Protein AF-A0A813HKA0-F1 (afdb_monomer_lite)

Radius of gyration: 28.23 Å; chains: 1; bounding box: 81×43×72 Å

Sequence (339 aa):
MGVLAGLRAALWVHLYVDCLHVVQTLLQLLAGVLPNFDFICNGDLWCLISNELERRPAEAVLITKVKAHTDASEDIDMYSTWARCHNANVDTAAKDANCCRCPVFKLRHQDRCNKEDEYRKHVKAIQLYIVAANKLCIDSPIVAANRSDVQPMHLSQECGPLPPYCLPPVTCSARELFHFGGKFMDVLLAWWRSIEWLQPSDTQGVTWVELAANFIVCNKCRLPVSLNTSARTRQGWVFRAAGETQPLVEASLATEAAALRQAVCLVHALLEVALPVAASKSWALQRFGHRPALQGLAGRAKLPCQADTELALRSYFLGATGAGGRALGRRLVPQAAAA

pLDDT: mean 80.61, std 16.88, range [37.28, 98.5]

Secondary structure (DSSP, 8-state):
-HHHHHHHH-SSEEEEES-HHHHHHHHHHHTT----GGGSTTHHHHHHHHHHHHTS-TTSEEEEEPPSS--GGG--SHHHHHHHHHHHHHHHHHHHHHHTS-HHHHHHHHHHHHHHHHHHHHHHHHHHHHHHHHHHHHHS----S-----------S--PPPPP--PPPPPGGGGGG-TT-HHHHHHHHHHHHT-EE--S-SS--EEHHHHHHHHHHHHS-EEEEE--S-TTS---EEEE-TT--S-PPP--HHHHHHHHHHHHHHHHHHHT-PPSPEEEEE-GGGGGT----EEEESS-EE-TTHHHHHHHHHHHHHSTTTTS---THHHHS------

Organism: Polarella glacialis (NCBI:txid89957)

Structure (mmCIF, N/CA/C/O backbone):
data_AF-A0A813HKA0-F1
#
_entry.id   AF-A0A813HKA0-F1
#
loop_
_atom_site.group_PDB
_atom_site.id
_atom_site.type_symbol
_atom_site.label_atom_id
_atom_site.label_alt_id
_atom_site.label_comp_id
_atom_site.label_asym_id
_atom_site.label_entity_id
_atom_site.label_seq_id
_atom_site.pdbx_PDB_ins_code
_atom_site.Cartn_x
_atom_site.Cartn_y
_atom_site.Cartn_z
_atom_site.occupancy
_atom_site.B_iso_or_equiv
_atom_site.auth_seq_id
_atom_site.auth_comp_id
_atom_site.auth_asym_id
_atom_site.auth_atom_id
_atom_site.pdbx_PDB_model_num
ATOM 1 N N . MET A 1 1 ? 6.826 3.442 -16.319 1.00 85.06 1 MET A N 1
ATOM 2 C CA . MET A 1 1 ? 6.155 3.309 -17.635 1.00 85.06 1 MET A CA 1
ATOM 3 C C . MET A 1 1 ? 7.101 2.838 -18.733 1.00 85.06 1 MET A C 1
ATOM 5 O O . MET A 1 1 ? 6.763 1.847 -19.360 1.00 85.06 1 MET A O 1
ATOM 9 N N . GLY A 1 2 ? 8.270 3.466 -18.938 1.00 93.88 2 GLY A N 1
ATOM 10 C CA . GLY A 1 2 ? 9.224 3.058 -19.989 1.00 93.88 2 GLY A CA 1
ATOM 11 C C . GLY A 1 2 ? 9.610 1.573 -19.955 1.00 93.88 2 GLY A C 1
ATOM 12 O O . GLY A 1 2 ? 9.469 0.895 -20.963 1.00 93.88 2 GLY A O 1
ATOM 13 N N . VAL A 1 3 ? 9.967 1.039 -18.779 1.00 97.12 3 VAL A N 1
ATOM 14 C CA . VAL A 1 3 ? 10.269 -0.399 -18.597 1.00 97.12 3 VAL A CA 1
ATOM 15 C C . VAL A 1 3 ? 9.114 -1.295 -19.048 1.00 97.12 3 VAL A C 1
ATOM 17 O O . VAL A 1 3 ? 9.318 -2.192 -19.853 1.00 97.12 3 VAL A O 1
ATOM 20 N N . LEU A 1 4 ? 7.890 -1.030 -18.579 1.00 97.69 4 LEU A N 1
ATOM 21 C CA . LEU A 1 4 ? 6.713 -1.824 -18.946 1.00 97.69 4 LEU A CA 1
ATOM 22 C C . LEU A 1 4 ? 6.446 -1.794 -20.460 1.00 97.69 4 LEU A C 1
ATOM 24 O O . LEU A 1 4 ? 6.110 -2.821 -21.043 1.00 97.69 4 LEU A O 1
ATOM 28 N N . ALA A 1 5 ? 6.604 -0.630 -21.095 1.00 96.81 5 ALA A N 1
ATOM 29 C CA . ALA A 1 5 ? 6.463 -0.497 -22.543 1.00 96.81 5 ALA A CA 1
ATOM 30 C C . ALA A 1 5 ? 7.553 -1.279 -23.295 1.00 96.81 5 ALA A C 1
ATOM 32 O O . ALA A 1 5 ? 7.232 -2.004 -24.231 1.00 96.81 5 ALA A O 1
ATOM 33 N N . GLY A 1 6 ? 8.810 -1.188 -22.849 1.00 96.69 6 GLY A N 1
ATOM 34 C CA . GLY A 1 6 ? 9.931 -1.935 -23.425 1.00 96.69 6 GLY A CA 1
ATOM 35 C C . GLY A 1 6 ? 9.753 -3.447 -23.304 1.00 96.69 6 GLY A C 1
ATOM 36 O O . GLY A 1 6 ? 9.955 -4.164 -24.279 1.00 96.69 6 GLY A O 1
ATOM 37 N N . LEU A 1 7 ? 9.276 -3.926 -22.149 1.00 97.81 7 LEU A N 1
ATOM 38 C CA . LEU A 1 7 ? 8.891 -5.325 -21.978 1.00 97.81 7 LEU A CA 1
ATOM 39 C C . LEU A 1 7 ? 7.809 -5.696 -23.000 1.00 97.81 7 LEU A C 1
ATOM 41 O O . LEU A 1 7 ? 7.996 -6.611 -23.789 1.00 97.81 7 LEU A O 1
ATOM 45 N N . ARG A 1 8 ? 6.700 -4.962 -23.077 1.00 97.62 8 ARG A N 1
ATOM 46 C CA . ARG A 1 8 ? 5.607 -5.303 -24.006 1.00 97.62 8 ARG A CA 1
ATOM 47 C C . ARG A 1 8 ? 5.978 -5.249 -25.490 1.00 97.62 8 ARG A C 1
ATOM 49 O O . ARG A 1 8 ? 5.288 -5.869 -26.291 1.00 97.62 8 ARG A O 1
ATOM 56 N N . ALA A 1 9 ? 7.029 -4.523 -25.855 1.00 97.12 9 ALA A N 1
ATOM 57 C CA . ALA A 1 9 ? 7.448 -4.374 -27.244 1.00 97.12 9 ALA A CA 1
ATOM 58 C C . ALA A 1 9 ? 8.160 -5.614 -27.812 1.00 97.12 9 ALA A C 1
ATOM 60 O O . ALA A 1 9 ? 8.102 -5.838 -29.018 1.00 97.12 9 ALA A O 1
ATOM 61 N N . ALA A 1 10 ? 8.833 -6.412 -26.979 1.00 97.25 10 ALA A N 1
ATOM 62 C CA . ALA A 1 10 ? 9.625 -7.551 -27.442 1.00 97.25 10 ALA A CA 1
ATOM 63 C C . ALA A 1 10 ? 9.692 -8.664 -26.393 1.00 97.25 10 ALA A C 1
ATOM 65 O O . ALA A 1 10 ? 9.663 -8.394 -25.197 1.00 97.25 10 ALA A O 1
ATOM 66 N N . LEU A 1 11 ? 9.827 -9.923 -26.825 1.00 97.25 11 LEU A N 1
ATOM 67 C CA . LEU A 1 11 ? 10.011 -11.059 -25.911 1.00 97.25 11 LEU A CA 1
ATOM 68 C C . LEU A 1 11 ? 11.390 -11.024 -25.230 1.00 97.25 11 LEU A C 1
ATOM 70 O O . LEU A 1 11 ? 11.477 -11.201 -24.016 1.00 97.25 11 LEU A O 1
ATOM 74 N N . TRP A 1 12 ? 12.432 -10.750 -26.016 1.00 98.25 12 TRP A N 1
ATOM 75 C CA . TRP A 1 12 ? 13.813 -10.596 -25.567 1.00 98.25 12 TRP A CA 1
ATOM 76 C C . TRP A 1 12 ? 14.177 -9.118 -25.601 1.00 98.25 12 TRP A C 1
ATOM 78 O O . TRP A 1 12 ? 14.033 -8.480 -26.645 1.00 98.25 12 TRP A O 1
ATOM 88 N N . VAL A 1 13 ? 14.606 -8.554 -24.473 1.00 98.06 13 VAL A N 1
ATOM 89 C CA . VAL A 1 13 ? 14.880 -7.118 -24.382 1.00 98.06 13 VAL A CA 1
ATOM 90 C C . VAL A 1 13 ? 16.073 -6.819 -23.486 1.00 98.06 13 VAL A C 1
ATOM 92 O O . VAL A 1 13 ? 16.217 -7.375 -22.400 1.00 98.06 13 VAL A O 1
ATOM 95 N N . HIS A 1 14 ? 16.904 -5.878 -23.932 1.00 98.3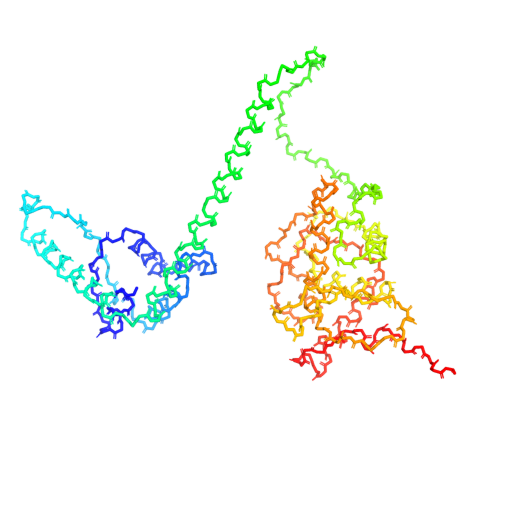1 14 HIS A N 1
ATOM 96 C CA . HIS A 1 14 ? 17.936 -5.251 -23.116 1.00 98.31 14 HIS A CA 1
ATOM 97 C C . HIS A 1 14 ? 17.533 -3.804 -22.842 1.00 98.31 14 HIS A C 1
ATOM 99 O O . HIS A 1 14 ? 17.466 -2.973 -23.746 1.00 98.31 14 HIS A O 1
ATOM 105 N N . LEU A 1 15 ? 17.206 -3.514 -21.587 1.00 98.25 15 LEU A N 1
ATOM 106 C CA . LEU A 1 15 ? 16.773 -2.201 -21.135 1.00 98.25 15 LEU A CA 1
ATOM 107 C C . LEU A 1 15 ? 17.967 -1.389 -20.629 1.00 98.25 15 LEU A C 1
ATOM 109 O O . LEU A 1 15 ? 18.638 -1.782 -19.677 1.00 98.25 15 LEU A O 1
ATOM 113 N N . TYR A 1 16 ? 18.181 -0.215 -21.213 1.00 97.94 16 TYR A N 1
ATOM 114 C CA . TYR A 1 16 ? 19.118 0.783 -20.705 1.00 97.94 16 TYR A CA 1
ATOM 115 C C . TYR A 1 16 ? 18.325 1.819 -19.915 1.00 97.94 16 TYR A C 1
ATOM 117 O O . TYR A 1 16 ? 17.411 2.444 -20.449 1.00 97.94 16 TYR A O 1
ATOM 125 N N . VAL A 1 17 ? 18.614 1.942 -18.620 1.00 97.81 17 VAL A N 1
ATOM 126 C CA . VAL A 1 17 ? 17.802 2.735 -17.689 1.00 97.81 17 VAL A CA 1
ATOM 127 C C . VAL A 1 17 ? 18.702 3.657 -16.884 1.00 97.81 17 VAL A C 1
ATOM 129 O O . VAL A 1 17 ? 19.715 3.224 -16.344 1.00 97.81 17 VAL A O 1
ATOM 132 N N . ASP A 1 18 ? 18.337 4.926 -16.768 1.00 96.88 18 ASP A N 1
ATOM 133 C CA . ASP A 1 18 ? 19.099 5.942 -16.040 1.00 96.88 18 ASP A CA 1
ATOM 134 C C . ASP A 1 18 ? 18.674 6.090 -14.564 1.00 96.88 18 ASP A C 1
ATOM 136 O O . ASP A 1 18 ? 19.420 6.622 -13.740 1.00 96.88 18 ASP A O 1
ATOM 140 N N . CYS A 1 19 ? 17.520 5.546 -14.182 1.00 96.12 19 CYS A N 1
ATOM 141 C CA . CYS A 1 19 ? 17.023 5.542 -12.811 1.00 96.12 19 CYS A CA 1
ATOM 142 C C . CYS A 1 19 ? 17.550 4.337 -12.011 1.00 96.12 19 CYS A C 1
ATOM 144 O O . CYS A 1 19 ? 17.139 3.197 -12.233 1.00 96.12 19 CYS A O 1
ATOM 146 N N . LEU A 1 20 ? 18.420 4.587 -11.022 1.00 95.38 20 LEU A N 1
ATOM 147 C CA . LEU A 1 20 ? 19.023 3.526 -10.198 1.00 95.38 20 LEU A CA 1
ATOM 148 C C . LEU A 1 20 ? 17.978 2.702 -9.434 1.00 95.38 20 LEU A C 1
ATOM 150 O O . LEU A 1 20 ? 18.079 1.479 -9.403 1.00 95.38 20 LEU A O 1
ATOM 154 N N . HIS A 1 21 ? 16.962 3.357 -8.866 1.00 94.69 21 HIS A N 1
ATOM 155 C CA . HIS A 1 21 ? 15.894 2.673 -8.135 1.00 94.69 21 HIS A CA 1
ATOM 156 C C . HIS A 1 21 ? 15.162 1.661 -9.026 1.00 94.69 21 HIS A C 1
ATOM 158 O O . HIS A 1 21 ? 14.964 0.519 -8.626 1.00 94.69 21 HIS A O 1
ATOM 164 N N . VAL A 1 22 ? 14.838 2.044 -10.267 1.00 96.88 22 VAL A N 1
ATOM 165 C CA . VAL A 1 22 ? 14.191 1.147 -11.236 1.00 96.88 22 VAL A CA 1
ATOM 166 C C . VAL A 1 22 ? 15.083 -0.048 -11.566 1.00 96.88 22 VAL A C 1
ATOM 168 O O . VAL A 1 22 ? 14.587 -1.171 -11.598 1.00 96.88 22 VAL A O 1
ATOM 171 N N . VAL A 1 23 ? 16.387 0.174 -11.774 1.00 98.00 23 VAL A N 1
ATOM 172 C CA . VAL A 1 23 ? 17.348 -0.912 -12.031 1.00 98.00 23 VAL A CA 1
ATOM 173 C C . VAL A 1 23 ? 17.389 -1.891 -10.860 1.00 98.00 23 VAL A C 1
ATOM 175 O O . VAL A 1 23 ? 17.242 -3.091 -11.064 1.00 98.00 23 VAL A O 1
ATOM 178 N N . GLN A 1 24 ? 17.534 -1.391 -9.633 1.00 97.31 24 GLN A N 1
ATOM 179 C CA . GLN A 1 24 ? 17.606 -2.228 -8.434 1.00 97.31 24 GLN A CA 1
ATOM 180 C C . GLN A 1 24 ? 16.322 -3.030 -8.212 1.00 97.31 24 GLN A C 1
ATOM 182 O O . GLN A 1 24 ? 16.389 -4.234 -7.975 1.00 97.31 24 GLN A O 1
ATOM 187 N N . THR A 1 25 ? 15.155 -2.392 -8.325 1.00 96.62 25 THR A N 1
ATOM 188 C CA . THR A 1 25 ? 13.870 -3.078 -8.158 1.00 96.62 25 THR A CA 1
ATOM 189 C C . THR A 1 25 ? 13.642 -4.122 -9.251 1.00 96.62 25 THR A C 1
ATOM 191 O O . THR A 1 25 ? 13.183 -5.219 -8.947 1.00 96.62 25 THR A O 1
ATOM 194 N N . LEU A 1 26 ? 14.008 -3.842 -10.508 1.00 97.88 26 LEU A N 1
ATOM 195 C CA . LEU A 1 26 ? 13.874 -4.833 -11.577 1.00 97.88 26 LEU A CA 1
ATOM 196 C C . LEU A 1 26 ? 14.829 -6.017 -11.382 1.00 97.88 26 LEU A C 1
ATOM 198 O O . LEU A 1 26 ? 14.415 -7.154 -11.574 1.00 97.88 26 LEU A O 1
ATOM 202 N N . LEU A 1 27 ? 16.073 -5.774 -10.956 1.00 97.69 27 LEU A N 1
ATOM 203 C CA . LEU A 1 27 ? 17.024 -6.843 -10.635 1.00 97.69 27 LEU A CA 1
ATOM 204 C C . LEU A 1 27 ? 16.521 -7.736 -9.492 1.00 97.69 27 LEU A C 1
ATOM 206 O O . LEU A 1 27 ? 16.673 -8.951 -9.568 1.00 97.69 27 LEU A O 1
ATOM 210 N N . GLN A 1 28 ? 15.879 -7.165 -8.467 1.00 97.25 28 GLN A N 1
ATOM 211 C CA . GLN A 1 28 ? 15.237 -7.947 -7.403 1.00 97.25 28 GLN A CA 1
ATOM 212 C C . GLN A 1 28 ? 14.123 -8.847 -7.951 1.00 97.25 28 GLN A C 1
ATOM 214 O O . GLN A 1 28 ? 14.092 -10.033 -7.632 1.00 97.25 28 GLN A O 1
ATOM 219 N N . LEU A 1 29 ? 13.258 -8.313 -8.820 1.00 97.25 29 LEU A N 1
ATOM 220 C CA . LEU A 1 29 ? 12.197 -9.095 -9.463 1.00 97.25 29 LEU A CA 1
ATOM 221 C C . LEU A 1 29 ? 12.761 -10.217 -10.346 1.00 97.25 29 LEU A C 1
ATOM 223 O O . LEU A 1 29 ? 12.283 -11.344 -10.274 1.00 97.25 29 LEU A O 1
ATOM 227 N N . LEU A 1 30 ? 13.802 -9.935 -11.139 1.00 97.19 30 LEU A N 1
ATOM 228 C CA . LEU A 1 30 ? 14.485 -10.937 -11.969 1.00 97.19 30 LEU A CA 1
ATOM 229 C C . LEU A 1 30 ? 15.154 -12.033 -11.126 1.00 97.19 30 LEU A C 1
ATOM 231 O O . LEU A 1 30 ? 15.230 -13.178 -11.561 1.00 97.19 30 LEU A O 1
ATOM 235 N N . ALA A 1 31 ? 15.585 -11.707 -9.906 1.00 96.75 31 ALA A N 1
ATOM 236 C CA . ALA A 1 31 ? 16.089 -12.670 -8.928 1.00 96.75 31 ALA A CA 1
ATOM 237 C C . ALA A 1 31 ? 14.974 -13.439 -8.182 1.00 96.75 31 ALA A C 1
ATOM 239 O O . ALA A 1 31 ? 15.267 -14.190 -7.253 1.00 96.75 31 ALA A O 1
ATOM 240 N N . GLY A 1 32 ? 13.700 -13.245 -8.542 1.00 95.69 32 GLY A N 1
ATOM 241 C CA . GLY A 1 32 ? 12.550 -13.894 -7.903 1.00 95.69 32 GLY A CA 1
ATOM 242 C C . GLY A 1 32 ? 12.145 -13.286 -6.555 1.00 95.69 32 GLY A C 1
ATOM 243 O O . GLY A 1 32 ? 11.308 -13.851 -5.850 1.00 95.69 32 GLY A O 1
ATOM 244 N N . VAL A 1 33 ? 12.709 -12.136 -6.174 1.00 95.81 33 VAL A N 1
ATOM 245 C CA . VAL A 1 33 ? 12.343 -11.432 -4.940 1.00 95.81 33 VAL A CA 1
ATOM 246 C C . VAL A 1 33 ? 11.135 -10.546 -5.218 1.00 95.81 33 VAL A C 1
ATOM 248 O O . VAL A 1 33 ? 11.252 -9.482 -5.824 1.00 95.81 33 VAL A O 1
ATOM 251 N N . LEU A 1 34 ? 9.964 -10.976 -4.746 1.00 94.12 34 LEU A N 1
ATOM 252 C CA . LEU A 1 34 ? 8.727 -10.208 -4.871 1.00 94.12 34 LEU A CA 1
ATOM 253 C C . LEU A 1 34 ? 8.618 -9.172 -3.737 1.00 94.12 34 LEU A C 1
ATOM 255 O O . LEU A 1 34 ? 8.454 -9.557 -2.573 1.00 94.12 34 LEU A O 1
ATOM 259 N N . PRO A 1 35 ? 8.689 -7.860 -4.032 1.00 90.25 35 PRO A N 1
ATOM 260 C CA . PRO A 1 35 ? 8.425 -6.838 -3.035 1.00 90.25 35 PRO A CA 1
ATOM 261 C C . PRO A 1 35 ? 6.938 -6.836 -2.669 1.00 90.25 35 PRO A C 1
ATOM 263 O O . PRO A 1 35 ? 6.075 -7.256 -3.441 1.00 90.25 35 PRO A O 1
ATOM 266 N N . ASN A 1 36 ? 6.611 -6.301 -1.494 1.00 90.06 36 ASN A N 1
ATOM 267 C CA . ASN A 1 36 ? 5.216 -6.052 -1.167 1.00 90.06 36 ASN A CA 1
ATOM 268 C C . ASN A 1 36 ? 4.718 -4.822 -1.943 1.00 90.06 36 ASN A C 1
ATOM 270 O O . ASN A 1 36 ? 5.003 -3.685 -1.558 1.00 90.06 36 ASN A O 1
ATOM 274 N N . PHE A 1 37 ? 3.985 -5.063 -3.033 1.00 90.44 37 PHE A N 1
ATOM 275 C CA . PHE A 1 37 ? 3.519 -4.021 -3.947 1.00 90.44 37 PHE A CA 1
ATOM 276 C C . PHE A 1 37 ? 2.651 -2.952 -3.264 1.00 90.44 37 PHE A C 1
ATOM 278 O O . PHE A 1 37 ? 2.678 -1.803 -3.691 1.00 90.44 37 PHE A O 1
ATOM 285 N N . ASP A 1 38 ? 1.970 -3.269 -2.160 1.00 84.19 38 ASP A N 1
ATOM 286 C CA . ASP A 1 38 ? 1.133 -2.301 -1.436 1.00 84.19 38 ASP A CA 1
ATOM 287 C C . ASP A 1 38 ? 1.944 -1.181 -0.762 1.00 84.19 38 ASP A C 1
ATOM 289 O O . ASP A 1 38 ? 1.406 -0.114 -0.464 1.00 84.19 38 ASP A O 1
ATOM 293 N N . PHE A 1 39 ? 3.237 -1.410 -0.512 1.00 84.88 39 PHE A N 1
ATOM 294 C CA . PHE A 1 39 ? 4.095 -0.485 0.237 1.00 84.88 39 PHE A CA 1
ATOM 295 C C . PHE A 1 39 ? 5.186 0.178 -0.604 1.00 84.88 39 PHE A C 1
ATOM 297 O O . PHE A 1 39 ? 5.913 1.025 -0.086 1.00 84.88 39 PHE A O 1
ATOM 304 N N . ILE A 1 40 ? 5.320 -0.177 -1.884 1.00 88.19 40 ILE A N 1
ATOM 305 C CA . ILE A 1 40 ? 6.300 0.460 -2.770 1.00 88.19 40 ILE A CA 1
ATOM 306 C C . ILE A 1 40 ? 5.645 1.548 -3.620 1.00 88.19 40 ILE A C 1
ATOM 308 O O . ILE A 1 40 ? 4.491 1.448 -4.041 1.00 88.19 40 ILE A O 1
ATOM 312 N N . CYS A 1 41 ? 6.408 2.597 -3.920 1.00 85.88 41 CYS A N 1
ATOM 313 C CA . CYS A 1 41 ? 5.958 3.654 -4.817 1.00 85.88 41 CYS A CA 1
ATOM 314 C C . CYS A 1 41 ? 5.601 3.079 -6.195 1.00 85.88 41 CYS A C 1
ATOM 316 O O . CYS A 1 41 ? 6.425 2.418 -6.829 1.00 85.88 41 CYS A O 1
ATOM 318 N N . ASN A 1 42 ? 4.398 3.396 -6.683 1.00 91.19 42 ASN A N 1
ATOM 319 C CA . ASN A 1 42 ? 3.855 2.884 -7.949 1.00 91.19 42 ASN A CA 1
ATOM 320 C C . ASN A 1 42 ? 3.767 1.345 -7.992 1.00 91.19 42 ASN A C 1
ATOM 322 O O . ASN A 1 42 ? 4.088 0.722 -9.006 1.00 91.19 42 ASN A O 1
ATOM 326 N N . GLY A 1 43 ? 3.377 0.723 -6.875 1.00 92.06 43 GLY A N 1
ATOM 327 C CA . GLY A 1 43 ? 3.223 -0.728 -6.763 1.00 92.06 43 GLY A CA 1
ATOM 328 C C . GLY A 1 43 ? 2.280 -1.356 -7.788 1.00 92.06 43 GLY A C 1
ATOM 329 O O . GLY A 1 43 ? 2.521 -2.474 -8.234 1.00 92.06 43 GLY A O 1
ATOM 330 N N . ASP A 1 44 ? 1.272 -0.611 -8.241 1.00 94.56 44 ASP A N 1
ATOM 331 C CA . ASP A 1 44 ? 0.389 -0.986 -9.346 1.00 94.56 44 ASP A CA 1
ATOM 332 C C . ASP A 1 44 ? 1.168 -1.231 -10.650 1.00 94.56 44 ASP A C 1
ATOM 334 O O . ASP A 1 44 ? 0.981 -2.252 -11.312 1.00 94.56 44 ASP A O 1
ATOM 338 N N . LEU A 1 45 ? 2.107 -0.343 -10.993 1.00 96.12 45 LEU A N 1
ATOM 339 C CA . LEU A 1 45 ? 2.964 -0.505 -12.169 1.00 96.12 45 LEU A CA 1
ATOM 340 C C . LEU A 1 45 ? 3.965 -1.648 -12.000 1.00 96.12 45 LEU A C 1
ATOM 342 O O . LEU A 1 45 ? 4.228 -2.375 -12.958 1.00 96.12 45 LEU A O 1
ATOM 346 N N . TRP A 1 46 ? 4.523 -1.816 -10.802 1.00 97.75 46 TRP A N 1
ATOM 347 C CA . TRP A 1 46 ? 5.458 -2.904 -10.518 1.00 97.75 46 TRP A CA 1
ATOM 348 C C . TRP A 1 46 ? 4.793 -4.278 -10.550 1.00 97.75 46 TRP A C 1
ATOM 350 O O . TRP A 1 46 ? 5.396 -5.216 -11.060 1.00 97.75 46 TRP A O 1
ATOM 360 N N . CYS A 1 47 ? 3.540 -4.386 -10.107 1.00 96.69 47 CYS A N 1
ATOM 361 C CA . CYS A 1 47 ? 2.747 -5.602 -10.255 1.00 96.69 47 CYS A CA 1
ATOM 362 C C . CYS A 1 47 ? 2.564 -5.962 -11.738 1.00 96.69 47 CYS A C 1
ATOM 364 O O . CYS A 1 47 ? 2.794 -7.104 -12.133 1.00 96.69 47 CYS A O 1
ATOM 366 N N . LEU A 1 48 ? 2.242 -4.981 -12.592 1.00 97.75 48 LEU A N 1
ATOM 367 C CA . LEU A 1 48 ? 2.161 -5.208 -14.039 1.00 97.75 48 LEU A CA 1
ATOM 368 C C . LEU A 1 48 ? 3.502 -5.654 -14.630 1.00 97.75 48 LEU A C 1
ATOM 370 O O . LEU A 1 48 ? 3.519 -6.574 -15.439 1.00 97.75 48 LEU A O 1
ATOM 374 N N . ILE A 1 49 ? 4.613 -5.033 -14.224 1.00 98.12 49 ILE A N 1
ATOM 375 C CA . ILE A 1 49 ? 5.961 -5.435 -14.654 1.00 98.12 49 ILE A CA 1
ATOM 376 C C . ILE A 1 49 ? 6.255 -6.877 -14.220 1.00 98.12 49 ILE A C 1
ATOM 378 O O . ILE A 1 49 ? 6.687 -7.663 -15.055 1.00 98.12 49 ILE A O 1
ATOM 382 N N . SER A 1 50 ? 5.964 -7.244 -12.967 1.00 98.06 50 SER A N 1
ATOM 383 C CA . SER A 1 50 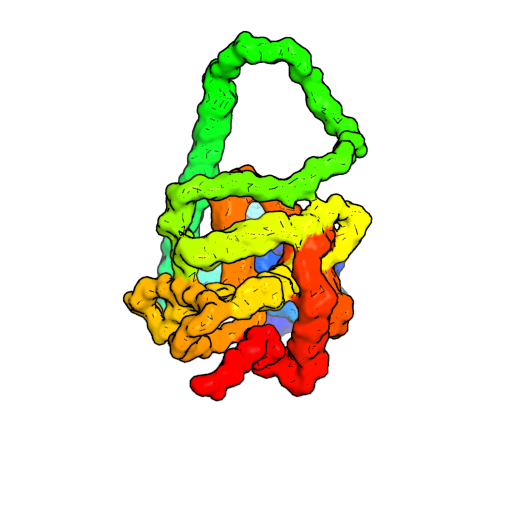? 6.135 -8.612 -12.452 1.00 98.06 50 SER A CA 1
ATOM 384 C C . SER A 1 50 ? 5.392 -9.633 -13.315 1.00 98.06 50 SER A C 1
ATOM 386 O O . SER A 1 50 ? 5.988 -10.602 -13.774 1.00 98.06 50 SER A O 1
ATOM 388 N N . ASN A 1 51 ? 4.126 -9.356 -13.642 1.00 97.62 51 ASN A N 1
ATOM 389 C CA . ASN A 1 51 ? 3.310 -10.232 -14.485 1.00 97.62 51 ASN A CA 1
ATOM 390 C C . ASN A 1 51 ? 3.877 -10.402 -15.908 1.00 97.62 51 ASN A C 1
ATOM 392 O O . ASN A 1 51 ? 3.709 -11.456 -16.518 1.00 97.62 51 ASN A O 1
ATOM 396 N N . GLU A 1 52 ? 4.513 -9.367 -16.471 1.00 98.19 52 GLU A N 1
ATOM 397 C CA . GLU A 1 52 ? 5.174 -9.461 -17.782 1.00 98.19 52 GLU A CA 1
ATOM 398 C C . GLU A 1 52 ? 6.486 -10.253 -17.717 1.00 98.19 52 GLU A C 1
ATOM 400 O O . GLU A 1 52 ? 6.860 -10.869 -18.713 1.00 98.19 52 GLU A O 1
ATOM 405 N N . LEU A 1 53 ? 7.190 -10.230 -16.580 1.00 97.94 53 LEU A N 1
ATOM 406 C CA . LEU A 1 53 ? 8.422 -10.996 -16.369 1.00 97.94 53 LEU A CA 1
ATOM 407 C C . LEU A 1 53 ? 8.137 -12.487 -16.161 1.00 97.94 53 LEU A C 1
ATOM 409 O O . LEU A 1 53 ? 8.811 -13.314 -16.762 1.00 97.94 53 LEU A O 1
ATOM 413 N N . GLU A 1 54 ? 7.107 -12.832 -15.383 1.00 97.44 54 GLU A N 1
ATOM 414 C CA . GLU A 1 54 ? 6.718 -14.225 -15.093 1.00 97.44 54 GLU A CA 1
ATOM 415 C C . GLU A 1 54 ? 6.395 -15.048 -16.348 1.00 97.44 54 GLU A C 1
ATOM 417 O O . GLU A 1 54 ? 6.524 -16.269 -16.356 1.00 97.44 54 GLU A O 1
ATOM 422 N N . ARG A 1 55 ? 5.971 -14.385 -17.428 1.00 96.69 55 ARG A N 1
ATOM 423 C CA . ARG A 1 55 ? 5.605 -15.032 -18.698 1.00 96.69 55 ARG A CA 1
ATOM 424 C C . ARG A 1 55 ? 6.790 -15.248 -19.638 1.00 96.69 55 ARG A C 1
ATOM 426 O O . ARG A 1 55 ? 6.587 -15.719 -20.757 1.00 96.69 55 ARG A O 1
ATOM 433 N N . ARG A 1 56 ? 8.002 -14.856 -19.242 1.00 97.50 56 ARG A N 1
ATOM 434 C CA . ARG A 1 56 ? 9.189 -14.890 -20.103 1.00 97.50 56 ARG A CA 1
ATOM 435 C C . ARG A 1 56 ? 10.128 -16.028 -19.723 1.00 97.50 56 ARG A C 1
ATOM 437 O O . ARG A 1 56 ? 10.187 -16.407 -18.556 1.00 97.50 56 ARG A O 1
ATOM 444 N N . PRO A 1 57 ? 10.908 -16.542 -20.690 1.00 97.69 57 PRO A N 1
ATOM 445 C CA . PRO A 1 57 ? 12.052 -17.384 -20.378 1.00 97.69 57 PRO A CA 1
ATOM 446 C C . PRO A 1 57 ? 13.024 -16.673 -19.428 1.00 97.69 57 PRO A C 1
ATOM 448 O O . PRO A 1 57 ? 13.129 -15.441 -19.440 1.00 97.69 57 PRO A O 1
ATOM 451 N N . ALA A 1 58 ? 13.776 -17.455 -18.651 1.00 95.25 58 ALA A N 1
ATOM 452 C CA . ALA A 1 58 ? 14.925 -16.934 -17.919 1.00 95.25 58 ALA A CA 1
ATOM 453 C C . ALA A 1 58 ? 15.881 -16.215 -18.887 1.00 95.25 58 ALA A C 1
ATOM 455 O O . ALA A 1 58 ? 15.991 -16.600 -20.049 1.00 95.25 58 ALA A O 1
ATOM 456 N N . GLU A 1 59 ? 16.533 -15.152 -18.413 1.00 96.31 59 GLU A N 1
ATOM 457 C CA . GLU A 1 59 ? 17.492 -14.343 -19.189 1.00 96.31 59 GLU A CA 1
ATOM 458 C C . GLU A 1 59 ? 16.907 -13.582 -20.396 1.00 96.31 59 GLU A C 1
ATOM 460 O O . GLU A 1 59 ? 17.624 -12.835 -21.056 1.00 96.31 59 GLU A O 1
ATOM 465 N N . ALA A 1 60 ? 15.594 -13.662 -20.650 1.00 98.12 60 ALA A N 1
ATOM 466 C CA . ALA A 1 60 ? 14.952 -12.900 -21.724 1.00 98.12 60 ALA A CA 1
ATOM 467 C C . ALA A 1 60 ? 14.973 -11.378 -21.503 1.00 98.12 60 ALA A C 1
ATOM 469 O O . ALA A 1 60 ? 14.685 -10.602 -22.415 1.00 98.12 60 ALA A O 1
ATOM 470 N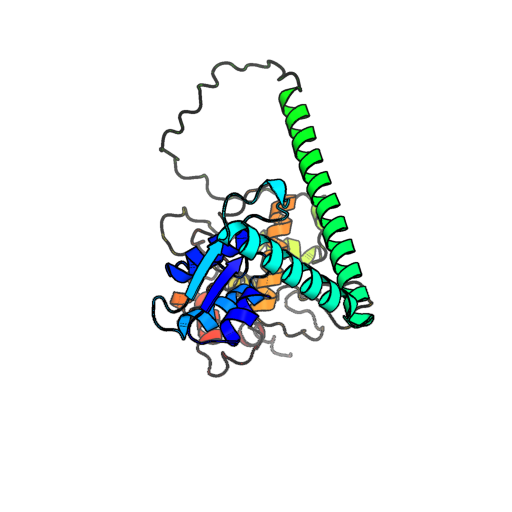 N . VAL A 1 61 ? 15.285 -10.934 -20.287 1.00 98.50 61 VAL A N 1
ATOM 471 C CA . VAL A 1 61 ? 15.341 -9.522 -19.920 1.00 98.50 61 VAL A CA 1
ATOM 472 C C . VAL A 1 61 ? 16.695 -9.224 -19.301 1.00 98.50 61 VAL A C 1
ATOM 474 O O . VAL A 1 61 ? 17.030 -9.738 -18.236 1.00 98.50 61 VAL A O 1
ATOM 477 N N . LEU A 1 62 ? 17.436 -8.334 -19.950 1.00 98.31 62 LEU A N 1
ATOM 478 C CA . LEU A 1 62 ? 18.658 -7.742 -19.423 1.00 98.31 62 LEU A CA 1
ATOM 479 C C . LEU A 1 62 ? 18.392 -6.284 -19.068 1.00 98.31 62 LEU A C 1
ATOM 481 O O . LEU A 1 62 ? 17.617 -5.594 -19.735 1.00 98.31 62 LEU A O 1
ATOM 485 N N . ILE A 1 63 ? 19.044 -5.793 -18.020 1.00 98.38 63 ILE A N 1
ATOM 486 C CA . ILE A 1 63 ? 18.971 -4.386 -17.636 1.00 98.38 63 ILE A CA 1
ATOM 487 C C . ILE A 1 63 ? 20.358 -3.840 -17.321 1.00 98.38 63 ILE A C 1
ATOM 489 O O . ILE A 1 63 ? 21.136 -4.454 -16.595 1.00 98.38 63 ILE A O 1
ATOM 493 N N . THR A 1 64 ? 20.653 -2.656 -17.850 1.00 98.06 64 THR A N 1
ATOM 494 C CA . THR A 1 64 ? 21.903 -1.940 -17.606 1.00 98.06 64 THR A CA 1
ATOM 495 C C . THR A 1 64 ? 21.609 -0.526 -17.145 1.00 98.06 64 THR A C 1
ATOM 497 O O . THR A 1 64 ? 20.838 0.213 -17.761 1.00 98.06 64 THR A O 1
ATOM 500 N N . LYS A 1 65 ? 22.256 -0.137 -16.045 1.00 97.38 65 LYS A N 1
ATOM 501 C CA . LYS A 1 65 ? 22.254 1.246 -15.583 1.00 97.38 65 LYS A CA 1
ATOM 502 C C . LYS A 1 65 ? 23.121 2.085 -16.520 1.00 97.38 65 LYS A C 1
ATOM 504 O O . LYS A 1 65 ? 24.310 1.814 -16.649 1.00 97.38 65 LYS A O 1
ATOM 509 N N . VAL A 1 66 ? 22.551 3.132 -17.106 1.00 96.88 66 VAL A N 1
ATOM 510 C CA . VAL A 1 66 ? 23.307 4.172 -17.827 1.00 96.88 66 VAL A CA 1
ATOM 511 C C . VAL A 1 66 ? 23.416 5.425 -16.968 1.00 96.88 66 VAL A C 1
ATOM 513 O O . VAL A 1 66 ? 22.557 5.670 -16.120 1.00 96.88 66 VAL A O 1
ATOM 516 N N . LYS A 1 67 ? 24.494 6.201 -17.096 1.00 94.38 67 LYS A N 1
ATOM 517 C CA . LYS A 1 67 ? 24.652 7.449 -16.333 1.00 94.38 67 LYS A CA 1
ATOM 518 C C . LYS A 1 67 ? 23.674 8.494 -16.890 1.00 94.38 67 LYS A C 1
ATOM 520 O O . LYS A 1 67 ? 23.537 8.628 -18.099 1.00 94.38 67 LYS A O 1
ATOM 525 N N . ALA A 1 68 ? 22.955 9.174 -15.999 1.00 92.56 68 ALA A N 1
ATOM 526 C CA . ALA A 1 68 ? 22.025 10.232 -16.384 1.00 92.56 68 ALA A CA 1
ATOM 527 C C . ALA A 1 68 ? 22.798 11.535 -16.620 1.00 92.56 68 ALA A C 1
ATOM 529 O O . ALA A 1 68 ? 23.800 11.766 -15.942 1.00 92.56 68 ALA A O 1
ATOM 530 N N . HIS A 1 69 ? 22.292 12.384 -17.519 1.00 87.75 69 HIS A N 1
ATOM 531 C CA . HIS A 1 69 ? 22.760 13.763 -17.724 1.00 87.75 69 HIS A CA 1
ATOM 532 C C . HIS A 1 69 ? 24.285 13.905 -17.877 1.00 87.75 69 HIS A C 1
ATOM 534 O O . HIS A 1 69 ? 24.886 14.779 -17.259 1.00 87.75 69 HIS A O 1
ATOM 540 N N . THR A 1 70 ? 24.920 13.030 -18.659 1.00 90.31 70 THR A N 1
ATOM 541 C CA . THR A 1 70 ? 26.350 13.161 -18.959 1.00 90.31 70 THR A CA 1
ATOM 542 C C . THR A 1 70 ? 26.596 14.229 -20.014 1.00 90.31 70 THR A C 1
ATOM 544 O O . THR A 1 70 ? 25.811 14.382 -20.954 1.00 90.31 70 THR A O 1
ATOM 547 N N . ASP A 1 71 ? 27.713 14.937 -19.874 1.00 93.31 71 ASP A N 1
ATOM 548 C CA . ASP A 1 71 ? 28.202 15.873 -20.881 1.00 93.31 71 ASP A CA 1
ATOM 549 C C . ASP A 1 71 ? 29.037 15.145 -21.937 1.00 93.31 71 ASP A C 1
ATOM 551 O O . ASP A 1 71 ? 29.676 14.132 -21.658 1.00 93.31 71 ASP A O 1
ATOM 555 N N . ALA A 1 72 ? 29.076 15.681 -23.160 1.00 92.75 72 ALA A N 1
ATOM 556 C CA . ALA A 1 72 ? 29.836 15.080 -24.261 1.00 92.75 72 ALA A CA 1
ATOM 557 C C . ALA A 1 72 ? 31.342 14.951 -23.966 1.00 92.75 72 ALA A C 1
ATOM 559 O O . ALA A 1 72 ? 32.002 14.087 -24.532 1.00 92.75 72 ALA A O 1
ATOM 560 N N . SER A 1 73 ? 31.884 15.782 -23.071 1.00 95.06 73 SER A N 1
ATOM 561 C CA . SER A 1 73 ? 33.278 15.707 -22.620 1.00 95.06 73 SER A CA 1
ATOM 562 C C . SER A 1 73 ? 33.570 14.524 -21.694 1.00 95.06 73 SER A C 1
ATOM 564 O O . SER A 1 73 ? 34.735 14.205 -21.484 1.00 95.06 73 SER A O 1
ATOM 566 N N . GLU A 1 74 ? 32.544 13.899 -21.110 1.00 91.62 74 GLU A N 1
ATOM 567 C CA . GLU A 1 74 ? 32.694 12.723 -20.243 1.00 91.62 74 GLU A CA 1
ATOM 568 C C . GLU A 1 74 ? 32.665 11.398 -21.022 1.00 91.62 74 GLU A C 1
ATOM 570 O O . GLU A 1 74 ? 32.866 10.335 -20.432 1.00 91.62 74 GLU A O 1
ATOM 575 N N . ASP A 1 75 ? 32.402 11.438 -22.331 1.00 93.81 75 ASP A N 1
ATOM 576 C CA . ASP A 1 75 ? 32.328 10.240 -23.161 1.00 93.81 75 ASP A CA 1
ATOM 577 C C . ASP A 1 75 ? 33.738 9.704 -23.450 1.00 93.81 75 ASP A C 1
ATOM 579 O O . ASP A 1 75 ? 34.482 10.253 -24.262 1.00 93.81 75 ASP A O 1
ATOM 583 N N . ILE A 1 76 ? 34.105 8.607 -22.786 1.00 94.69 76 ILE A N 1
ATOM 584 C CA . ILE A 1 76 ? 35.417 7.961 -22.958 1.00 94.69 76 ILE A CA 1
ATOM 585 C C . ILE A 1 76 ? 35.423 7.043 -24.190 1.00 94.69 76 ILE A C 1
ATOM 587 O O . ILE A 1 76 ? 36.452 6.871 -24.842 1.00 94.69 76 ILE A O 1
ATOM 591 N N . ASP A 1 77 ? 34.276 6.441 -24.512 1.00 95.44 77 ASP A N 1
ATOM 592 C CA . ASP A 1 77 ? 34.130 5.453 -25.576 1.00 95.44 77 ASP A CA 1
ATOM 593 C C . ASP A 1 77 ? 32.841 5.641 -26.395 1.00 95.44 77 ASP A C 1
ATOM 595 O O . ASP A 1 77 ? 31.926 6.389 -26.038 1.00 95.44 77 ASP A O 1
ATOM 599 N N . MET A 1 78 ? 32.759 4.922 -27.522 1.00 95.56 78 MET A N 1
ATOM 600 C CA . MET A 1 78 ? 31.589 4.963 -28.409 1.00 95.56 78 MET A CA 1
ATOM 601 C C . MET A 1 78 ? 30.299 4.534 -27.702 1.00 95.56 78 MET A C 1
ATOM 603 O O . MET A 1 78 ? 29.221 5.026 -28.041 1.00 95.56 78 MET A O 1
ATOM 607 N N . TYR A 1 79 ? 30.397 3.623 -26.730 1.00 95.81 79 TYR A N 1
ATOM 608 C CA . TYR A 1 79 ? 29.247 3.168 -25.960 1.00 95.81 79 TYR A CA 1
ATOM 609 C C . TYR A 1 79 ? 28.681 4.290 -25.080 1.00 95.81 79 TYR A C 1
ATOM 611 O O . TYR A 1 79 ? 27.468 4.491 -25.066 1.00 95.81 79 TYR A O 1
ATOM 619 N N . SER A 1 80 ? 29.534 5.064 -24.408 1.00 93.75 80 SER A N 1
ATOM 620 C CA . SER A 1 80 ? 29.129 6.204 -23.579 1.00 93.75 80 SER A CA 1
ATOM 621 C C . SER A 1 80 ? 28.442 7.281 -24.418 1.00 93.75 80 SER A C 1
ATOM 623 O O . SER A 1 80 ? 27.350 7.729 -24.063 1.00 93.75 80 SER A O 1
ATOM 625 N N . THR A 1 81 ? 28.997 7.603 -25.594 1.00 95.94 81 THR A N 1
ATOM 626 C CA . THR A 1 81 ? 28.354 8.514 -26.554 1.00 95.94 81 THR A CA 1
ATOM 627 C C . THR A 1 81 ? 27.003 7.991 -27.027 1.00 95.94 81 THR A C 1
ATOM 629 O O . THR A 1 81 ? 26.023 8.740 -27.051 1.00 95.94 81 THR A O 1
ATOM 632 N N . TRP A 1 82 ? 26.917 6.705 -27.378 1.00 97.25 82 TRP A N 1
ATOM 633 C CA . TRP A 1 82 ? 25.656 6.084 -27.773 1.00 97.25 82 TRP A CA 1
ATOM 634 C C . TRP A 1 82 ? 24.617 6.180 -26.650 1.00 97.25 82 TRP A C 1
ATOM 636 O O . TRP A 1 82 ? 23.501 6.644 -26.897 1.00 97.25 82 TRP A O 1
ATOM 646 N N . ALA A 1 83 ? 24.992 5.816 -25.422 1.00 96.06 83 ALA A N 1
ATOM 647 C CA . ALA A 1 83 ? 24.110 5.828 -24.261 1.00 96.06 83 ALA A CA 1
ATOM 648 C C . ALA A 1 83 ? 23.618 7.245 -23.941 1.00 96.06 83 ALA A C 1
ATOM 650 O O . ALA A 1 83 ? 22.417 7.439 -23.751 1.00 96.06 83 ALA A O 1
ATOM 651 N N . ARG A 1 84 ? 24.508 8.246 -23.956 1.00 96.25 84 ARG A N 1
ATOM 652 C CA . ARG A 1 84 ? 24.159 9.657 -23.735 1.00 96.25 84 ARG A CA 1
ATOM 653 C C . ARG A 1 84 ? 23.159 10.160 -24.775 1.00 96.25 84 ARG A C 1
ATOM 655 O O . ARG A 1 84 ? 22.116 10.700 -24.409 1.00 96.25 84 ARG A O 1
ATOM 662 N N . CYS A 1 85 ? 23.448 9.958 -26.063 1.00 96.44 85 CYS A N 1
ATOM 663 C CA . CYS A 1 85 ? 22.573 10.394 -27.154 1.00 96.44 85 CYS A CA 1
ATOM 664 C C . CYS A 1 85 ? 21.189 9.732 -27.077 1.00 96.44 85 CYS A C 1
ATOM 666 O O . CYS A 1 85 ? 20.170 10.408 -27.211 1.00 96.44 85 CYS A O 1
ATOM 668 N N . HIS A 1 86 ? 21.127 8.424 -26.814 1.00 96.62 86 HIS A N 1
ATOM 669 C CA . HIS A 1 86 ? 19.848 7.716 -26.734 1.00 96.62 86 HIS A CA 1
ATOM 670 C C . HIS A 1 86 ? 19.065 8.069 -25.468 1.00 96.62 86 HIS A C 1
ATOM 672 O O . HIS A 1 86 ? 17.848 8.229 -25.552 1.00 96.62 86 HIS A O 1
ATOM 678 N N . ASN A 1 87 ? 19.729 8.278 -24.327 1.00 95.50 87 ASN A N 1
ATOM 679 C CA . ASN A 1 87 ? 19.052 8.756 -23.122 1.00 95.50 87 ASN A CA 1
ATOM 680 C C . ASN A 1 87 ? 18.443 10.147 -23.349 1.00 95.50 87 ASN A C 1
ATOM 682 O O . ASN A 1 87 ? 17.280 10.364 -23.024 1.00 95.50 87 ASN A O 1
ATOM 686 N N . ALA A 1 88 ? 19.178 11.059 -23.998 1.00 95.31 88 ALA A N 1
ATOM 687 C CA . ALA A 1 88 ? 18.674 12.389 -24.347 1.00 95.31 88 ALA A CA 1
ATOM 688 C C . ALA A 1 88 ? 17.456 12.339 -25.293 1.00 95.31 88 ALA A C 1
ATOM 690 O O . ALA A 1 88 ? 16.505 13.113 -25.130 1.00 95.31 88 ALA A O 1
ATOM 691 N N . ASN A 1 89 ? 17.447 11.401 -26.246 1.00 96.12 89 ASN A N 1
ATOM 692 C CA . ASN A 1 89 ? 16.302 11.177 -27.131 1.00 96.12 89 ASN A CA 1
ATOM 693 C C . ASN A 1 89 ? 15.082 10.660 -26.354 1.00 96.12 89 ASN A C 1
ATOM 695 O O . ASN A 1 89 ? 13.972 11.155 -26.553 1.00 96.12 89 ASN A O 1
ATOM 699 N N . VAL A 1 90 ? 15.279 9.699 -25.446 1.00 95.31 90 VAL A N 1
ATOM 700 C CA . VAL A 1 90 ? 14.204 9.159 -24.598 1.00 95.31 90 VAL A CA 1
ATOM 701 C C . VAL A 1 90 ? 13.658 10.227 -23.649 1.00 95.31 90 VAL A C 1
ATOM 703 O O . VAL A 1 90 ? 12.440 10.336 -23.506 1.00 95.31 90 VAL A O 1
ATOM 706 N N . ASP A 1 91 ? 14.517 11.062 -23.062 1.00 95.19 91 ASP A N 1
ATOM 707 C CA . ASP A 1 91 ? 14.109 12.190 -22.220 1.00 95.19 91 ASP A CA 1
ATOM 708 C C . ASP A 1 91 ? 13.271 13.206 -22.995 1.00 95.19 91 ASP A C 1
ATOM 710 O O . ASP A 1 91 ? 12.244 13.679 -22.500 1.00 95.19 91 ASP A O 1
ATOM 714 N N . THR A 1 92 ? 13.686 13.533 -24.220 1.00 95.94 92 THR A N 1
ATOM 715 C CA . THR A 1 92 ? 12.929 14.421 -25.111 1.00 95.94 92 THR A CA 1
ATOM 716 C C . THR A 1 92 ? 11.563 13.820 -25.430 1.00 95.94 92 THR A C 1
ATOM 718 O O . THR A 1 92 ? 10.543 14.456 -25.175 1.00 95.94 92 THR A O 1
ATOM 721 N N . ALA A 1 93 ? 11.513 12.553 -25.847 1.00 95.62 93 ALA A N 1
ATOM 722 C CA . ALA A 1 93 ? 10.256 11.864 -26.132 1.00 95.62 93 ALA A CA 1
ATOM 723 C C . ALA A 1 93 ? 9.332 11.783 -24.901 1.00 95.62 93 ALA A C 1
ATOM 725 O O . ALA A 1 93 ? 8.117 11.949 -25.012 1.00 95.62 93 ALA A O 1
ATOM 726 N N . ALA A 1 94 ? 9.888 11.558 -23.708 1.00 93.50 94 ALA A N 1
ATOM 727 C CA . ALA A 1 94 ? 9.126 11.539 -22.464 1.00 93.50 94 ALA A CA 1
ATOM 728 C C . ALA A 1 94 ? 8.562 12.926 -22.109 1.00 93.50 94 ALA A C 1
ATOM 730 O O . ALA A 1 94 ? 7.416 13.025 -21.654 1.00 93.50 94 ALA A O 1
ATOM 731 N N . LYS A 1 95 ? 9.335 13.998 -22.333 1.00 94.00 95 LYS A N 1
ATOM 732 C CA . LYS A 1 95 ? 8.875 15.387 -22.172 1.00 94.00 95 LYS A CA 1
ATOM 733 C C . LYS A 1 95 ? 7.756 15.708 -23.154 1.00 94.00 95 LYS A C 1
ATOM 735 O O . LYS A 1 95 ? 6.709 16.184 -22.720 1.00 94.00 95 LYS A O 1
ATOM 740 N N . ASP A 1 96 ? 7.923 15.363 -24.425 1.00 95.81 96 ASP A N 1
ATOM 741 C CA . ASP A 1 96 ? 6.914 15.590 -25.460 1.00 95.81 96 ASP A CA 1
ATOM 742 C C . ASP A 1 96 ? 5.619 14.835 -25.143 1.00 95.81 96 ASP A C 1
ATOM 744 O O . ASP A 1 96 ? 4.537 15.424 -25.118 1.00 95.81 96 ASP A O 1
ATOM 748 N N . ALA A 1 97 ? 5.719 13.559 -24.760 1.00 93.19 97 ALA A N 1
ATOM 749 C CA . ALA A 1 97 ? 4.569 12.768 -24.331 1.00 93.19 97 ALA A CA 1
ATOM 750 C C . ALA A 1 97 ? 3.847 13.388 -23.121 1.00 93.19 97 ALA A C 1
ATOM 752 O O . ALA A 1 97 ? 2.617 13.351 -23.039 1.00 93.19 97 ALA A O 1
ATOM 753 N N . ASN A 1 98 ? 4.585 13.985 -22.180 1.00 90.31 98 ASN A N 1
ATOM 754 C CA . ASN A 1 98 ? 4.000 14.714 -21.053 1.00 90.31 98 ASN A CA 1
ATOM 755 C C . ASN A 1 98 ? 3.322 16.021 -21.495 1.00 90.31 98 ASN A C 1
ATOM 757 O O . ASN A 1 98 ? 2.232 16.342 -21.007 1.00 90.31 98 ASN A O 1
ATOM 761 N N . CYS A 1 99 ? 3.911 16.744 -22.448 1.00 92.25 99 CYS A N 1
ATOM 762 C CA . CYS A 1 99 ? 3.329 17.941 -23.050 1.00 92.25 99 CYS A CA 1
ATOM 763 C C . CYS A 1 99 ? 2.025 17.632 -23.799 1.00 92.25 99 CYS A C 1
ATOM 765 O O . CYS A 1 99 ? 1.076 18.414 -23.698 1.00 92.25 99 CYS A O 1
ATOM 767 N N . CYS A 1 100 ? 1.925 16.469 -24.444 1.00 94.31 100 CYS A N 1
ATOM 768 C CA . CYS A 1 100 ? 0.740 16.024 -25.179 1.00 94.31 100 CYS A CA 1
ATOM 769 C C . CYS A 1 100 ? -0.397 15.467 -24.299 1.00 94.31 100 CYS A C 1
ATOM 771 O O . CYS A 1 100 ? -1.459 15.124 -24.822 1.00 94.31 100 CYS A O 1
ATOM 773 N N . ARG A 1 101 ? -0.232 15.364 -22.971 1.00 92.75 101 ARG A N 1
ATOM 774 C CA . ARG A 1 101 ? -1.312 14.865 -22.097 1.00 92.75 101 ARG A CA 1
ATOM 775 C C . ARG A 1 101 ? -2.510 15.813 -22.082 1.00 92.75 101 ARG A C 1
ATOM 777 O O . ARG A 1 101 ? -2.352 17.035 -22.114 1.00 92.75 101 ARG A O 1
ATOM 784 N N . CYS A 1 102 ? -3.713 15.249 -21.960 1.00 95.38 102 CYS A N 1
ATOM 785 C CA . CYS A 1 102 ? -4.937 16.044 -21.962 1.00 95.38 102 CYS A CA 1
ATOM 786 C C . CYS A 1 102 ? -4.982 17.031 -20.771 1.00 95.38 102 CYS A C 1
ATOM 788 O O . CYS A 1 102 ? -4.467 16.718 -19.690 1.00 95.38 102 CYS A O 1
ATOM 790 N N . PRO A 1 103 ? -5.626 18.205 -20.921 1.00 94.44 103 PRO A N 1
ATOM 791 C CA . PRO A 1 103 ? -5.708 19.201 -19.848 1.00 94.44 103 PRO A CA 1
ATOM 792 C C . PRO A 1 103 ? -6.305 18.653 -18.545 1.00 94.44 103 PRO A C 1
ATOM 794 O O . PRO A 1 103 ? -5.807 18.954 -17.464 1.00 94.44 103 PRO A O 1
ATOM 797 N N . VAL A 1 104 ? -7.310 17.774 -18.643 1.00 94.69 104 VAL A N 1
ATOM 798 C CA . VAL A 1 104 ? -7.936 17.119 -17.480 1.00 94.69 104 VAL A CA 1
ATOM 799 C C . VAL A 1 104 ? -6.926 16.279 -16.699 1.00 94.69 104 VAL A C 1
ATOM 801 O O . VAL A 1 104 ? -6.919 16.307 -15.469 1.00 94.69 104 VAL A O 1
ATOM 804 N N . PHE A 1 105 ? -6.053 15.544 -17.395 1.00 92.38 105 PHE A N 1
ATOM 805 C CA . PHE A 1 105 ? -4.986 14.786 -16.751 1.00 92.38 105 PHE A CA 1
ATOM 806 C C . PHE A 1 105 ? -4.018 15.724 -16.028 1.00 92.38 105 PHE A C 1
ATOM 808 O O . PHE A 1 105 ? -3.695 15.481 -14.869 1.00 92.38 105 PHE A O 1
ATOM 815 N N . LYS A 1 106 ? -3.573 16.796 -16.699 1.00 90.12 106 LYS A N 1
ATOM 816 C CA . LYS A 1 106 ? -2.623 17.762 -16.127 1.00 90.12 106 LYS A CA 1
ATOM 817 C C . LYS A 1 106 ? -3.177 18.400 -14.852 1.00 90.12 106 LYS A C 1
ATOM 819 O O . LYS A 1 106 ? -2.472 18.417 -13.850 1.00 90.12 106 LYS A O 1
ATOM 824 N N . LEU A 1 107 ? -4.446 18.814 -14.864 1.00 92.06 107 LEU A N 1
ATOM 825 C CA . LEU A 1 107 ? -5.119 19.384 -13.695 1.00 92.06 107 LEU A CA 1
ATOM 826 C C . LEU A 1 107 ? -5.175 18.386 -12.529 1.00 92.06 107 LEU A C 1
ATOM 828 O O . LEU A 1 107 ? -4.732 18.691 -11.428 1.00 92.06 107 LEU A O 1
ATOM 832 N N . ARG A 1 108 ? -5.638 17.153 -12.778 1.00 90.38 108 ARG A N 1
ATOM 833 C CA . ARG A 1 108 ? -5.694 16.110 -11.737 1.00 90.38 108 ARG A CA 1
ATOM 834 C C . ARG A 1 108 ? -4.315 15.748 -11.193 1.00 90.38 108 ARG A C 1
ATOM 836 O O . ARG A 1 108 ? -4.175 15.458 -10.007 1.00 90.38 108 ARG A O 1
ATOM 843 N N . HIS A 1 109 ? -3.308 15.718 -12.060 1.00 87.88 109 HIS A N 1
ATOM 844 C CA . HIS A 1 109 ? -1.933 15.459 -11.659 1.00 87.88 109 HIS A CA 1
ATOM 845 C C . HIS A 1 109 ? -1.402 16.585 -10.770 1.00 87.88 109 HIS A C 1
ATOM 847 O O . HIS A 1 109 ? -0.849 16.297 -9.714 1.00 87.88 109 HIS A O 1
ATOM 853 N N . GLN A 1 110 ? -1.649 17.842 -11.141 1.00 91.44 110 GLN A N 1
ATOM 854 C CA . GLN A 1 110 ? -1.288 19.006 -10.339 1.00 91.44 110 GLN A CA 1
ATOM 855 C C . GLN A 1 110 ? -1.983 18.996 -8.971 1.00 91.44 110 GLN A C 1
ATOM 857 O O . GLN A 1 110 ? -1.312 19.158 -7.957 1.00 91.44 110 GLN A O 1
ATOM 862 N N . ASP A 1 111 ? -3.289 18.714 -8.916 1.00 90.00 111 ASP A N 1
ATOM 863 C CA . ASP A 1 111 ? -4.028 18.574 -7.653 1.00 90.00 111 ASP A CA 1
ATOM 864 C C . ASP A 1 111 ? -3.424 17.493 -6.752 1.00 90.00 111 ASP A C 1
ATOM 866 O O . ASP A 1 111 ? -3.322 17.665 -5.536 1.00 90.00 111 ASP A O 1
ATOM 870 N N . ARG A 1 112 ? -3.007 16.365 -7.338 1.00 86.81 112 ARG A N 1
ATOM 871 C CA . ARG A 1 112 ? -2.327 15.300 -6.599 1.00 86.81 112 ARG A CA 1
ATOM 872 C C . ARG A 1 112 ? -0.965 15.757 -6.078 1.00 86.81 112 ARG A C 1
ATOM 874 O O . ARG A 1 112 ? -0.693 15.534 -4.903 1.00 86.81 112 ARG A O 1
ATOM 881 N N . CYS A 1 113 ? -0.138 16.391 -6.909 1.00 86.56 113 CYS A N 1
ATOM 882 C CA . CYS A 1 113 ? 1.163 16.920 -6.489 1.00 86.56 113 CYS A CA 1
ATOM 883 C C . CYS A 1 113 ? 1.011 17.932 -5.346 1.00 86.56 113 CYS A C 1
ATOM 885 O O . CYS A 1 113 ? 1.699 17.813 -4.337 1.00 86.56 113 CYS A O 1
ATOM 887 N N . ASN A 1 114 ? 0.040 18.844 -5.445 1.00 90.00 114 ASN A N 1
ATOM 888 C CA . ASN A 1 114 ? -0.262 19.816 -4.394 1.00 90.00 114 ASN A CA 1
ATOM 889 C C . ASN A 1 114 ? -0.618 19.129 -3.065 1.00 90.00 114 ASN A C 1
ATOM 891 O O . ASN A 1 114 ? -0.112 19.521 -2.015 1.00 90.00 114 ASN A O 1
ATOM 895 N N . LYS A 1 115 ? -1.445 18.076 -3.108 1.00 86.88 115 LYS A N 1
ATOM 896 C CA . LYS A 1 115 ? -1.802 17.283 -1.919 1.00 86.88 115 LYS A CA 1
ATOM 897 C C . LYS A 1 115 ? -0.619 16.509 -1.344 1.00 86.88 115 LYS A C 1
ATOM 899 O O . LYS A 1 115 ? -0.486 16.418 -0.127 1.00 86.88 115 LYS A O 1
ATOM 904 N N . GLU A 1 116 ? 0.236 15.937 -2.190 1.00 81.50 116 GLU A N 1
ATOM 905 C CA . GLU A 1 116 ? 1.452 15.252 -1.736 1.00 81.50 116 GLU A CA 1
ATOM 906 C C . GLU A 1 116 ? 2.418 16.235 -1.056 1.00 81.50 116 GLU A C 1
ATOM 908 O O . GLU A 1 116 ? 2.979 15.914 -0.008 1.00 81.50 116 GLU A O 1
ATOM 913 N N . ASP A 1 117 ? 2.563 17.450 -1.585 1.00 87.75 117 ASP A N 1
ATOM 914 C CA . ASP A 1 117 ? 3.377 18.500 -0.969 1.00 87.75 117 ASP A CA 1
ATOM 915 C C . ASP A 1 117 ? 2.778 19.011 0.348 1.00 87.75 117 ASP A C 1
ATOM 917 O O . ASP A 1 117 ? 3.511 19.223 1.317 1.00 87.75 117 ASP A O 1
ATOM 921 N N . GLU A 1 118 ? 1.456 19.170 0.427 1.00 90.81 118 GLU A N 1
ATOM 922 C CA . GLU A 1 118 ? 0.747 19.485 1.673 1.00 90.81 118 GLU A CA 1
ATOM 923 C C . GLU A 1 118 ? 0.978 18.398 2.733 1.00 90.81 118 GLU A C 1
ATOM 925 O O . GLU A 1 118 ? 1.389 18.689 3.858 1.00 90.81 118 GLU A O 1
ATOM 930 N N . TYR A 1 119 ? 0.829 17.127 2.354 1.00 83.94 119 TYR A N 1
ATOM 931 C CA . TYR A 1 119 ? 1.109 15.998 3.235 1.00 83.94 119 TYR A CA 1
ATOM 932 C C . TYR A 1 119 ? 2.566 15.991 3.716 1.00 83.94 119 TYR A C 1
ATOM 934 O O . TYR A 1 119 ? 2.826 15.852 4.913 1.00 83.94 119 TYR A O 1
ATOM 942 N N . ARG A 1 120 ? 3.534 16.212 2.816 1.00 82.69 120 ARG A N 1
ATOM 943 C CA . ARG A 1 120 ? 4.960 16.315 3.173 1.00 82.69 120 ARG A CA 1
ATOM 944 C C . ARG A 1 120 ? 5.229 17.451 4.155 1.00 82.69 120 ARG A C 1
ATOM 946 O O . ARG A 1 120 ? 6.033 17.270 5.070 1.00 82.69 120 ARG A O 1
ATOM 953 N N . LYS A 1 121 ? 4.558 18.599 4.008 1.00 89.31 121 LYS A N 1
ATOM 954 C CA . LYS A 1 121 ? 4.651 19.707 4.973 1.00 89.31 121 LYS A CA 1
ATOM 955 C C . LYS A 1 121 ? 4.161 19.278 6.355 1.00 89.31 121 LYS A C 1
ATOM 957 O O . LYS A 1 121 ? 4.858 19.541 7.331 1.00 89.31 121 LYS A O 1
ATOM 962 N N . HIS A 1 122 ? 3.032 18.575 6.444 1.00 85.06 122 HIS A N 1
ATOM 963 C CA . HIS A 1 122 ? 2.522 18.061 7.720 1.00 85.06 122 HIS A CA 1
ATOM 964 C C . HIS A 1 122 ? 3.450 17.024 8.354 1.00 85.06 122 HIS A C 1
ATOM 966 O O . HIS A 1 122 ? 3.771 17.144 9.534 1.00 85.06 122 HIS A O 1
ATOM 972 N N . VAL A 1 123 ? 3.941 16.053 7.579 1.00 83.56 123 VAL A N 1
ATOM 973 C CA . VAL A 1 123 ? 4.904 15.055 8.072 1.00 83.56 123 VAL A CA 1
ATOM 974 C C . VAL A 1 123 ? 6.163 15.739 8.597 1.00 83.56 123 VAL A C 1
ATOM 976 O O . VAL A 1 123 ? 6.602 15.444 9.707 1.00 83.56 123 VAL A O 1
ATOM 979 N N . LYS A 1 124 ? 6.711 16.704 7.851 1.00 88.25 124 LYS A N 1
ATOM 980 C CA . LYS A 1 124 ? 7.875 17.480 8.287 1.00 88.25 124 LYS A CA 1
ATOM 981 C C . LYS A 1 124 ? 7.583 18.278 9.560 1.00 88.25 124 LYS A C 1
ATOM 983 O O . LYS A 1 124 ? 8.425 18.307 10.449 1.00 88.25 124 LYS A O 1
ATOM 988 N N . ALA A 1 125 ? 6.410 18.900 9.672 1.00 88.56 125 ALA A N 1
ATOM 989 C CA . ALA A 1 125 ? 6.015 19.634 10.874 1.00 88.56 125 ALA A CA 1
ATOM 990 C C . ALA A 1 125 ? 5.937 18.715 12.104 1.00 88.56 125 ALA A C 1
ATOM 992 O O . ALA A 1 125 ? 6.468 19.062 13.155 1.00 88.56 125 ALA A O 1
ATOM 993 N N . ILE A 1 126 ? 5.358 17.519 11.957 1.00 85.94 126 ILE A N 1
ATOM 994 C CA . ILE A 1 126 ? 5.309 16.503 13.019 1.00 85.94 126 ILE A CA 1
ATOM 995 C C . ILE A 1 126 ? 6.722 16.046 13.396 1.00 85.94 126 ILE A C 1
ATOM 997 O O . ILE A 1 126 ? 7.054 15.989 14.575 1.00 85.94 126 ILE A O 1
ATOM 1001 N N . GLN A 1 127 ? 7.582 15.761 12.415 1.00 85.25 127 GLN A N 1
ATOM 1002 C CA . GLN A 1 127 ? 8.972 15.374 12.672 1.00 85.25 127 GLN A CA 1
ATOM 1003 C C . GLN A 1 127 ? 9.740 16.471 13.417 1.00 85.25 127 GLN A C 1
ATOM 1005 O O . GLN A 1 127 ? 10.436 16.180 14.386 1.00 85.25 127 GLN A O 1
ATOM 1010 N N . LEU A 1 128 ? 9.586 17.732 13.007 1.00 90.44 128 LEU A N 1
ATOM 1011 C CA . LEU A 1 128 ? 10.198 18.872 13.690 1.00 90.44 128 LEU A CA 1
ATOM 1012 C C . LEU A 1 128 ? 9.662 19.038 15.114 1.00 90.44 128 LEU A C 1
ATOM 1014 O O . LEU A 1 128 ? 10.446 19.309 16.019 1.00 90.44 128 LEU A O 1
ATOM 1018 N N . TYR A 1 129 ? 8.361 18.828 15.325 1.00 90.50 129 TYR A N 1
ATOM 1019 C CA . TYR A 1 129 ? 7.759 18.826 16.655 1.00 90.50 129 TYR A CA 1
ATOM 1020 C C . TYR A 1 129 ? 8.348 17.725 17.545 1.00 90.50 129 TYR A C 1
ATOM 1022 O O . TYR A 1 129 ? 8.766 18.017 18.660 1.00 90.50 129 TYR A O 1
ATOM 1030 N N . ILE A 1 130 ? 8.463 16.489 17.044 1.00 86.12 130 ILE A N 1
ATOM 1031 C CA . ILE A 1 130 ? 9.079 15.369 17.776 1.00 86.12 130 ILE A CA 1
ATOM 1032 C C . ILE A 1 130 ? 10.527 15.703 18.147 1.00 86.12 130 ILE A C 1
ATOM 1034 O O . ILE A 1 130 ? 10.937 15.502 19.287 1.00 86.12 130 ILE A O 1
ATOM 1038 N N . VAL A 1 131 ? 11.303 16.255 17.210 1.00 89.88 131 VAL A N 1
ATOM 1039 C CA . VAL A 1 131 ? 12.687 16.676 17.478 1.00 89.88 131 VAL A CA 1
ATOM 1040 C C . VAL A 1 131 ? 12.737 17.768 18.549 1.00 89.88 131 VAL A C 1
ATOM 1042 O O . VAL A 1 131 ? 13.584 17.702 19.437 1.00 89.88 131 VAL A O 1
ATOM 1045 N N . ALA A 1 132 ? 11.844 18.759 18.493 1.00 88.62 132 ALA A N 1
ATOM 1046 C CA . ALA A 1 132 ? 11.782 19.833 19.481 1.00 88.62 132 ALA A CA 1
ATOM 1047 C C . ALA A 1 132 ? 11.380 19.318 20.873 1.00 88.62 132 ALA A C 1
ATOM 1049 O O . ALA A 1 132 ? 12.033 19.662 21.855 1.00 88.62 132 ALA A O 1
ATOM 1050 N N . ALA A 1 133 ? 10.367 18.452 20.956 1.00 82.19 133 ALA A N 1
ATOM 1051 C CA . ALA A 1 133 ? 9.944 17.817 22.202 1.00 82.19 133 ALA A CA 1
ATOM 1052 C C . ALA A 1 133 ? 11.078 16.985 22.818 1.00 82.19 133 ALA A C 1
ATOM 1054 O O . ALA A 1 133 ? 11.383 17.140 23.997 1.00 82.19 133 ALA A O 1
ATOM 1055 N N . ASN A 1 134 ? 11.776 16.184 22.006 1.00 82.94 134 ASN A N 1
ATOM 1056 C CA . ASN A 1 134 ? 12.922 15.401 22.464 1.00 82.94 134 ASN A CA 1
ATOM 1057 C C . ASN A 1 134 ? 14.058 16.287 22.989 1.00 82.94 134 ASN A C 1
ATOM 1059 O O . ASN A 1 134 ? 14.652 15.959 24.011 1.00 82.94 134 ASN A O 1
ATOM 1063 N N . LYS A 1 135 ? 14.344 17.420 22.332 1.00 86.50 135 LYS A N 1
ATOM 1064 C CA . LYS A 1 135 ? 15.329 18.391 22.835 1.00 86.50 135 LYS A CA 1
ATOM 1065 C C . LYS A 1 135 ? 14.920 18.963 24.188 1.00 86.50 135 LYS A C 1
ATOM 1067 O O . LYS A 1 135 ? 15.735 18.961 25.096 1.00 86.50 135 LYS A O 1
ATOM 1072 N N . LEU A 1 136 ? 13.659 19.362 24.356 1.00 84.06 136 LEU A N 1
ATOM 1073 C CA . LEU A 1 136 ? 13.158 19.854 25.644 1.00 84.06 136 LEU A CA 1
ATOM 1074 C C . LEU A 1 136 ? 13.268 18.797 26.750 1.00 84.06 136 LEU A C 1
ATOM 1076 O O . LEU A 1 136 ? 13.628 19.136 27.870 1.00 84.06 136 LEU A O 1
ATOM 1080 N N . CYS A 1 137 ? 13.021 17.521 26.446 1.00 78.00 137 CYS A N 1
ATOM 1081 C CA . CYS A 1 137 ? 13.206 16.433 27.410 1.00 78.00 137 CYS A CA 1
ATOM 1082 C C . CYS A 1 137 ? 14.678 16.185 27.780 1.00 78.00 137 CYS A C 1
ATOM 1084 O O . CYS A 1 137 ? 14.948 15.757 28.899 1.00 78.00 137 CYS A O 1
ATOM 1086 N N . ILE A 1 138 ? 15.616 16.424 26.857 1.00 77.69 138 ILE A N 1
ATOM 1087 C CA . ILE A 1 138 ? 17.062 16.276 27.091 1.00 77.69 138 ILE A CA 1
ATOM 1088 C C . ILE A 1 138 ? 17.621 17.480 27.863 1.00 77.69 138 ILE A C 1
ATOM 1090 O O . ILE A 1 138 ? 18.416 17.297 28.782 1.00 77.69 138 ILE A O 1
ATOM 1094 N N . ASP A 1 139 ? 17.196 18.691 27.497 1.00 73.69 139 ASP A N 1
ATOM 1095 C CA . ASP A 1 139 ? 17.707 19.955 28.037 1.00 73.69 139 ASP A CA 1
ATOM 1096 C C . ASP A 1 139 ? 16.995 20.384 29.328 1.00 73.69 139 ASP A C 1
ATOM 1098 O O . ASP A 1 139 ? 17.496 21.245 30.055 1.00 73.69 139 ASP A O 1
ATOM 1102 N N . SER A 1 140 ? 15.834 19.796 29.645 1.00 61.81 140 SER A N 1
ATOM 1103 C CA . SER A 1 140 ? 15.231 19.950 30.964 1.00 61.81 140 SER A CA 1
ATOM 1104 C C . SER A 1 140 ? 16.247 19.467 31.997 1.00 61.81 140 SER A C 1
ATOM 1106 O O . SER A 1 140 ? 16.629 18.293 31.947 1.00 61.81 140 SER A O 1
ATOM 1108 N N . PRO A 1 141 ? 16.686 20.325 32.943 1.00 56.22 141 PRO A N 1
ATOM 1109 C CA . PRO A 1 141 ? 17.534 19.881 34.029 1.00 56.22 141 PRO A CA 1
ATOM 1110 C C . PRO A 1 141 ? 16.745 18.791 34.726 1.00 56.22 141 PRO A C 1
ATOM 1112 O O . PRO A 1 141 ? 15.699 19.055 35.323 1.00 56.22 141 PRO A O 1
ATOM 1115 N N . ILE A 1 142 ? 17.204 17.551 34.571 1.00 58.00 142 ILE A N 1
ATOM 1116 C CA . ILE A 1 142 ? 16.730 16.437 35.369 1.00 58.00 142 ILE A CA 1
ATOM 1117 C C . ILE A 1 142 ? 16.954 16.933 36.782 1.00 58.00 142 ILE A C 1
ATOM 1119 O O . ILE A 1 142 ? 18.102 17.041 37.216 1.00 58.00 142 ILE A O 1
ATOM 1123 N N . VAL A 1 143 ? 15.874 17.354 37.447 1.00 52.81 143 VAL A N 1
ATOM 1124 C CA . VAL A 1 143 ? 15.907 17.698 38.857 1.00 52.81 143 VAL A CA 1
ATOM 1125 C C . VAL A 1 143 ? 16.583 16.494 39.472 1.00 52.81 143 VAL A C 1
ATOM 1127 O O . VAL A 1 143 ? 16.062 15.381 39.389 1.00 52.81 143 VAL A O 1
ATOM 1130 N N . ALA A 1 144 ? 17.795 16.705 39.976 1.00 49.69 144 ALA A N 1
ATOM 1131 C CA . ALA A 1 144 ? 18.633 15.694 40.592 1.00 49.69 144 ALA A CA 1
ATOM 1132 C C . ALA A 1 144 ? 18.033 15.283 41.947 1.00 49.69 144 ALA A C 1
ATOM 1134 O O . ALA A 1 144 ? 18.729 15.162 42.947 1.00 49.69 144 ALA A O 1
ATOM 1135 N N . ALA A 1 145 ? 16.715 15.095 41.992 1.00 52.19 145 ALA A N 1
ATOM 1136 C CA . ALA A 1 145 ? 16.024 14.365 43.019 1.00 52.19 145 ALA A CA 1
ATOM 1137 C C . ALA A 1 145 ? 16.399 12.895 42.814 1.00 52.19 145 ALA A C 1
ATOM 1139 O O . ALA A 1 145 ? 15.762 12.161 42.066 1.00 52.19 145 ALA A O 1
ATOM 1140 N N . ASN A 1 146 ? 17.501 12.513 43.457 1.00 50.16 146 ASN A N 1
ATOM 1141 C CA . ASN A 1 146 ? 17.860 11.140 43.785 1.00 50.16 146 ASN A CA 1
ATOM 1142 C C . ASN A 1 146 ? 17.864 10.167 42.597 1.00 50.16 146 ASN A C 1
ATOM 1144 O O . ASN A 1 146 ? 17.143 9.174 42.581 1.00 50.16 146 ASN A O 1
ATOM 1148 N N . ARG A 1 147 ? 18.767 10.392 41.635 1.00 45.91 147 ARG A N 1
ATOM 1149 C CA . ARG A 1 147 ? 19.330 9.288 40.839 1.00 45.91 147 ARG A CA 1
ATOM 1150 C C . ARG A 1 147 ? 20.422 8.588 41.649 1.00 45.91 147 ARG A C 1
ATOM 1152 O O . ARG A 1 147 ? 21.594 8.631 41.292 1.00 45.91 147 ARG A O 1
ATOM 1159 N N . SER A 1 148 ? 20.028 7.975 42.755 1.00 45.84 148 SER A N 1
ATOM 1160 C CA . SER A 1 148 ? 20.813 6.901 43.349 1.00 45.84 148 SER A CA 1
ATOM 1161 C C . SER A 1 148 ? 20.440 5.636 42.575 1.00 45.84 148 SER A C 1
ATOM 1163 O O . SER A 1 148 ? 19.267 5.276 42.527 1.00 45.84 148 SER A O 1
ATOM 1165 N N . ASP A 1 149 ? 21.416 5.019 41.915 1.00 46.16 149 ASP A N 1
ATOM 1166 C CA . ASP A 1 149 ? 21.336 3.664 41.352 1.00 46.16 149 ASP A CA 1
ATOM 1167 C C . ASP A 1 149 ? 20.339 3.401 40.213 1.00 46.16 149 ASP A C 1
ATOM 1169 O O . ASP A 1 149 ? 19.615 2.406 40.215 1.00 46.16 149 ASP A O 1
ATOM 1173 N N . VAL A 1 150 ? 20.381 4.197 39.140 1.00 47.69 150 VAL A N 1
ATOM 1174 C CA . VAL A 1 150 ? 19.972 3.644 37.836 1.00 47.69 150 VAL A CA 1
ATOM 1175 C C . VAL A 1 150 ? 21.180 2.917 37.256 1.00 47.69 150 VAL A C 1
ATOM 1177 O O . VAL A 1 150 ? 21.992 3.508 36.542 1.00 47.69 150 VAL A O 1
ATOM 1180 N N . GLN A 1 151 ? 21.321 1.636 37.610 1.00 46.06 151 GLN A N 1
ATOM 1181 C CA . GLN A 1 151 ? 22.237 0.745 36.907 1.00 46.06 151 GLN A CA 1
ATOM 1182 C C . GLN A 1 151 ? 21.942 0.806 35.400 1.00 46.06 151 GLN A C 1
ATOM 1184 O O . GLN A 1 151 ? 20.770 0.911 35.019 1.00 46.06 151 GLN A O 1
ATOM 1189 N N . PRO A 1 152 ? 22.972 0.757 34.531 1.00 44.38 152 PRO A N 1
ATOM 1190 C CA . PRO A 1 152 ? 22.754 0.599 33.102 1.00 44.38 152 PRO A CA 1
ATOM 1191 C C . PRO A 1 152 ? 21.804 -0.577 32.919 1.00 44.38 152 PRO A C 1
ATOM 1193 O O . PRO A 1 152 ? 22.049 -1.655 33.459 1.00 44.38 152 PRO A O 1
ATOM 1196 N N . MET A 1 153 ? 20.691 -0.335 32.225 1.00 37.28 153 MET A N 1
ATOM 1197 C CA . MET A 1 153 ? 19.703 -1.355 31.917 1.00 37.28 153 MET A CA 1
ATOM 1198 C C . MET A 1 153 ? 20.404 -2.393 31.040 1.00 37.28 153 MET A C 1
ATOM 1200 O O . MET A 1 153 ? 20.422 -2.296 29.815 1.00 37.28 153 MET A O 1
ATOM 1204 N N . HIS A 1 154 ? 21.046 -3.367 31.684 1.00 39.28 154 HIS A N 1
ATOM 1205 C CA . HIS A 1 154 ? 21.287 -4.658 31.090 1.00 39.28 154 HIS A CA 1
ATOM 1206 C C . HIS A 1 154 ? 19.910 -5.087 30.600 1.00 39.28 154 HIS A C 1
ATOM 1208 O O . HIS A 1 154 ? 18.999 -5.294 31.399 1.00 39.28 154 HIS A O 1
ATOM 1214 N N . LEU A 1 155 ? 19.744 -5.164 29.281 1.00 37.28 155 LEU A N 1
ATOM 1215 C CA . LEU A 1 155 ? 18.698 -5.965 28.660 1.00 37.28 155 LEU A CA 1
ATOM 1216 C C . LEU A 1 155 ? 19.003 -7.423 29.024 1.00 37.28 155 LEU A C 1
ATOM 1218 O O . LEU A 1 155 ? 19.442 -8.209 28.188 1.00 37.28 155 LEU A O 1
ATOM 1222 N N . SER A 1 156 ? 18.869 -7.770 30.306 1.00 38.66 156 SER A N 1
ATOM 1223 C CA . SER A 1 156 ? 18.754 -9.149 30.714 1.00 38.66 156 SER A CA 1
ATOM 1224 C C . SER A 1 156 ? 17.483 -9.644 30.047 1.00 38.66 156 SER A C 1
ATOM 1226 O O . SER A 1 156 ? 16.397 -9.079 30.169 1.00 38.66 156 SER A O 1
ATOM 1228 N N . GLN A 1 157 ? 17.658 -10.695 29.266 1.00 44.03 157 GLN A N 1
ATOM 1229 C CA . GLN A 1 157 ? 16.645 -11.413 28.505 1.00 44.03 157 GLN A CA 1
ATOM 1230 C C . GLN A 1 157 ? 15.647 -12.156 29.415 1.00 44.03 157 GLN A C 1
ATOM 1232 O O . GLN A 1 157 ? 15.042 -13.144 29.018 1.00 44.03 157 GLN A O 1
ATOM 1237 N N . GLU A 1 158 ? 15.470 -11.667 30.638 1.00 40.31 158 GLU A N 1
ATOM 1238 C CA . GLU A 1 158 ? 14.527 -12.126 31.638 1.00 40.31 158 GLU A CA 1
ATOM 1239 C C . GLU A 1 158 ? 13.428 -11.068 31.738 1.00 40.31 158 GLU A C 1
ATOM 1241 O O . GLU A 1 158 ? 13.256 -10.390 32.749 1.00 40.31 158 GLU A O 1
ATOM 1246 N N . CYS A 1 159 ? 12.672 -10.887 30.651 1.00 39.75 159 CYS A N 1
ATOM 1247 C CA . CYS A 1 159 ? 11.349 -10.299 30.796 1.00 39.75 159 CYS A CA 1
ATOM 1248 C C . CYS A 1 159 ? 10.546 -11.272 31.661 1.00 39.75 159 CYS A C 1
ATOM 1250 O O . CYS A 1 159 ? 10.034 -12.277 31.166 1.00 39.75 159 CYS A O 1
ATOM 1252 N N . GLY A 1 160 ? 10.461 -10.981 32.961 1.00 49.75 160 GLY A N 1
ATOM 1253 C CA . GLY A 1 160 ? 9.430 -11.555 33.814 1.00 49.75 160 GLY A CA 1
ATOM 1254 C C . GLY A 1 160 ? 8.061 -11.402 33.138 1.00 49.75 160 GLY A C 1
ATOM 1255 O O . GLY A 1 160 ? 7.902 -10.541 32.264 1.00 49.75 160 GLY A O 1
ATOM 1256 N N . PRO A 1 161 ? 7.072 -12.242 33.487 1.00 55.41 161 PRO A N 1
ATOM 1257 C CA . PRO A 1 161 ? 5.755 -12.183 32.865 1.00 55.41 161 PRO A CA 1
ATOM 1258 C C . PRO A 1 161 ? 5.254 -10.738 32.898 1.00 55.41 161 PRO A C 1
ATOM 1260 O O . PRO A 1 161 ? 5.184 -10.137 33.972 1.00 55.41 161 PRO A O 1
ATOM 1263 N N . LEU A 1 162 ? 4.965 -10.165 31.721 1.00 54.59 162 LEU A N 1
ATOM 1264 C CA . LEU A 1 162 ? 4.436 -8.805 31.640 1.00 54.59 162 LEU A CA 1
ATOM 1265 C C . LEU A 1 162 ? 3.210 -8.726 32.568 1.00 54.59 162 LEU A C 1
ATOM 1267 O O . LEU A 1 162 ? 2.414 -9.669 32.595 1.00 54.59 162 LEU A O 1
ATOM 1271 N N . PRO A 1 163 ? 3.036 -7.653 33.352 1.00 59.88 163 PRO A N 1
ATOM 1272 C CA . PRO A 1 163 ? 1.851 -7.529 34.185 1.00 59.88 163 PRO A CA 1
ATOM 1273 C C . PRO A 1 163 ? 0.593 -7.686 33.313 1.00 59.88 163 PRO A C 1
ATOM 1275 O O . PRO A 1 163 ? 0.593 -7.233 32.161 1.00 59.88 163 PRO A O 1
ATOM 1278 N N . PRO A 1 164 ? -0.461 -8.357 33.816 1.00 64.56 164 PRO A N 1
ATOM 1279 C CA . PRO A 1 164 ? -1.698 -8.528 33.069 1.00 64.56 164 PRO A CA 1
ATOM 1280 C C . PRO A 1 164 ? -2.196 -7.166 32.587 1.00 64.56 164 PRO A C 1
ATOM 1282 O O . PRO A 1 164 ? -2.187 -6.179 33.326 1.00 64.56 164 PRO A O 1
ATOM 1285 N N . TYR A 1 165 ? -2.573 -7.109 31.314 1.00 66.81 165 TYR A N 1
ATOM 1286 C CA . TYR A 1 165 ? -2.930 -5.864 30.655 1.00 66.81 165 TYR A CA 1
ATOM 1287 C C . TYR A 1 165 ? -4.238 -5.303 31.230 1.00 66.81 165 TYR A C 1
ATOM 1289 O O . TYR A 1 165 ? -5.324 -5.777 30.895 1.00 66.81 165 TYR A O 1
ATOM 1297 N N . CYS A 1 166 ? -4.138 -4.288 32.087 1.00 66.94 166 CYS A N 1
ATOM 1298 C CA . CYS A 1 166 ? -5.282 -3.609 32.691 1.00 66.94 166 CYS A CA 1
ATOM 1299 C C . CYS A 1 166 ? -5.445 -2.211 32.086 1.00 66.94 166 CYS A C 1
ATOM 1301 O O . CYS A 1 166 ? -4.545 -1.379 32.185 1.00 66.94 166 CYS A O 1
ATOM 1303 N N . LEU A 1 167 ? -6.609 -1.924 31.490 1.00 69.81 167 LEU A N 1
ATOM 1304 C CA . LEU A 1 167 ? -6.926 -0.559 31.066 1.00 69.81 167 LEU A CA 1
ATOM 1305 C C . LEU A 1 167 ? -7.101 0.353 32.292 1.00 69.81 167 LEU A C 1
ATOM 1307 O O . LEU A 1 167 ? -7.899 0.013 33.175 1.00 69.81 167 LEU A O 1
ATOM 1311 N N . PRO A 1 168 ? -6.474 1.541 32.318 1.00 73.88 168 PRO A N 1
ATOM 1312 C CA . PRO A 1 168 ? -6.710 2.515 33.366 1.00 73.88 168 PRO A CA 1
ATOM 1313 C C . PRO A 1 168 ? -8.173 3.001 33.353 1.00 73.88 168 PRO A C 1
ATOM 1315 O O . PRO A 1 168 ? -8.910 2.848 32.362 1.00 73.88 168 PRO A O 1
ATOM 1318 N N . PRO A 1 169 ? -8.645 3.575 34.472 1.00 73.50 169 PRO A N 1
ATOM 1319 C CA . PRO A 1 169 ? -9.920 4.271 34.492 1.00 73.50 169 PRO A CA 1
ATOM 1320 C C . PRO A 1 169 ? -9.899 5.420 33.475 1.00 73.50 169 PRO A C 1
ATOM 1322 O O . PRO A 1 169 ? -8.939 6.180 33.399 1.00 73.50 169 PRO A O 1
ATOM 1325 N N . VAL A 1 170 ? -10.966 5.539 32.682 1.00 68.94 170 VAL A N 1
ATOM 1326 C CA . VAL A 1 170 ? -11.096 6.610 31.684 1.00 68.94 170 VAL A CA 1
ATOM 1327 C C . VAL A 1 170 ? -11.741 7.810 32.356 1.00 68.94 170 VAL A C 1
ATOM 1329 O O . VAL A 1 170 ? -12.827 7.683 32.922 1.00 68.94 170 VAL A O 1
ATOM 1332 N N . THR A 1 171 ? -11.080 8.964 32.313 1.00 68.75 171 THR A N 1
ATOM 1333 C CA . THR A 1 171 ? -11.629 10.214 32.844 1.00 68.75 171 THR A CA 1
ATOM 1334 C C . THR A 1 171 ? -12.744 10.745 31.937 1.00 68.75 171 THR A C 1
ATOM 1336 O O . THR A 1 171 ? -12.763 10.524 30.724 1.00 68.75 171 THR A O 1
ATOM 1339 N N . CYS A 1 172 ? -13.717 11.437 32.536 1.00 57.19 172 CYS A N 1
ATOM 1340 C CA . CYS A 1 172 ? -14.952 11.851 31.861 1.00 57.19 172 CYS A CA 1
ATOM 1341 C C . CYS A 1 172 ? -14.711 12.789 30.658 1.00 57.19 172 CYS A C 1
ATOM 1343 O O . CYS A 1 172 ? -15.479 12.754 29.702 1.00 57.19 172 CYS A O 1
ATOM 1345 N N . SER A 1 173 ? -13.624 13.571 30.665 1.00 66.69 173 SER A N 1
ATOM 1346 C CA . SER A 1 173 ? -13.298 14.550 29.615 1.00 66.69 173 SER A CA 1
ATOM 1347 C C . SER A 1 173 ? -12.982 13.921 28.256 1.00 66.69 173 SER A C 1
ATOM 1349 O O . SER A 1 173 ? -13.201 14.550 27.225 1.00 66.69 173 SER A O 1
ATOM 1351 N N . ALA A 1 174 ? -12.530 12.664 28.215 1.00 65.06 174 ALA A N 1
ATOM 1352 C CA . ALA A 1 174 ? -12.281 11.978 26.952 1.00 65.06 174 ALA A CA 1
ATOM 1353 C C . ALA A 1 174 ? -13.587 11.637 26.211 1.00 65.06 174 ALA A C 1
ATOM 1355 O O . ALA A 1 174 ? -13.579 11.541 24.987 1.00 65.06 174 ALA A O 1
ATOM 1356 N N . ARG A 1 175 ? -14.716 11.479 26.926 1.00 67.44 175 ARG A N 1
ATOM 1357 C CA . ARG A 1 175 ? -15.997 11.001 26.367 1.00 67.44 175 ARG A CA 1
ATOM 1358 C C . ARG A 1 175 ? -16.564 11.910 25.276 1.00 67.44 175 ARG A C 1
ATOM 1360 O O . ARG A 1 175 ? -17.189 11.410 24.346 1.00 67.44 175 ARG A O 1
ATOM 1367 N N . GLU A 1 176 ? -16.326 13.214 25.373 1.00 69.12 176 GLU A N 1
ATOM 1368 C CA . GLU A 1 176 ? -16.837 14.220 24.431 1.00 69.12 176 GLU A CA 1
ATOM 1369 C C . GLU A 1 176 ? -16.084 14.224 23.093 1.00 69.12 176 GLU A C 1
ATOM 1371 O O . GLU A 1 176 ? -16.624 14.652 22.075 1.00 69.12 176 GLU A O 1
ATOM 1376 N N . LEU A 1 177 ? -14.859 13.690 23.065 1.00 68.56 177 LEU A N 1
ATOM 1377 C CA . LEU A 1 177 ? -14.031 13.611 21.858 1.00 68.56 177 LEU A CA 1
ATOM 1378 C C . LEU A 1 177 ? -14.417 12.432 20.948 1.00 68.56 177 LEU A C 1
ATOM 1380 O O . LEU A 1 177 ? -13.968 12.350 19.801 1.00 68.56 177 LEU A O 1
ATOM 1384 N N . PHE A 1 178 ? -15.256 11.510 21.429 1.00 74.06 178 PHE A N 1
ATOM 1385 C CA . PHE A 1 178 ? -15.643 10.326 20.672 1.00 74.06 178 PHE A CA 1
ATOM 1386 C C . PHE A 1 178 ? -16.837 10.601 19.762 1.00 74.06 178 PHE A C 1
ATOM 1388 O O . PHE A 1 178 ? -17.989 10.655 20.192 1.00 74.06 178 PHE A O 1
ATOM 1395 N N . HIS A 1 179 ? -16.576 10.625 18.457 1.00 83.19 179 HIS A N 1
ATOM 1396 C CA . HIS A 1 179 ? -17.614 10.709 17.427 1.00 83.19 179 HIS A CA 1
ATOM 1397 C C . HIS A 1 179 ? -18.555 9.489 17.384 1.00 83.19 179 HIS A C 1
ATOM 1399 O O . HIS A 1 179 ? -19.576 9.538 16.707 1.00 83.19 179 HIS A O 1
ATOM 1405 N N . PHE A 1 180 ? -18.239 8.410 18.110 1.00 81.75 180 PHE A N 1
ATOM 1406 C CA . PHE A 1 180 ? -19.094 7.229 18.264 1.00 81.75 180 PHE A CA 1
ATOM 1407 C C . PHE A 1 180 ? -20.196 7.384 19.333 1.00 81.75 180 PHE A C 1
ATOM 1409 O O . PHE A 1 180 ? -21.092 6.543 19.410 1.00 81.75 180 PHE A O 1
ATOM 1416 N N . GLY A 1 181 ? -20.139 8.445 20.148 1.00 86.38 181 GLY A N 1
ATOM 1417 C CA . GLY A 1 181 ? -21.090 8.728 21.224 1.00 86.38 181 GLY A CA 1
ATOM 1418 C C . GLY A 1 181 ? -20.738 8.070 22.566 1.00 86.38 181 GLY A C 1
ATOM 1419 O O . GLY A 1 181 ? -20.212 6.959 22.626 1.00 86.38 181 GLY A O 1
ATOM 1420 N N . GLY A 1 182 ? -21.069 8.750 23.670 1.00 86.06 182 GLY A N 1
ATOM 1421 C CA . GLY A 1 182 ? -20.679 8.337 25.028 1.00 86.06 182 GLY A CA 1
ATOM 1422 C C . GLY A 1 182 ? -21.204 6.959 25.452 1.00 86.06 182 GLY A C 1
ATOM 1423 O O . GLY A 1 182 ? -20.445 6.162 25.994 1.00 86.06 182 GLY A O 1
ATOM 1424 N N . LYS A 1 183 ? -22.461 6.623 25.120 1.00 88.38 183 LYS A N 1
ATOM 1425 C CA . LYS A 1 183 ? -23.050 5.308 25.448 1.00 88.38 183 LYS A CA 1
ATOM 1426 C C . LYS A 1 183 ? -22.251 4.146 24.854 1.00 88.38 183 LYS A C 1
ATOM 1428 O O . LYS A 1 183 ? -22.043 3.141 25.526 1.00 88.38 183 LYS A O 1
ATOM 1433 N N . PHE A 1 184 ? -21.811 4.275 23.600 1.00 90.88 184 PHE A N 1
ATOM 1434 C CA . PHE A 1 184 ? -20.988 3.247 22.967 1.00 90.88 184 PHE A CA 1
ATOM 1435 C C . PHE A 1 184 ? -19.674 3.068 23.711 1.00 90.88 184 PHE A C 1
ATOM 1437 O O . PHE A 1 184 ? -19.257 1.942 23.960 1.00 90.88 184 PHE A O 1
ATOM 1444 N N . MET A 1 185 ? -19.044 4.182 24.079 1.00 89.12 185 MET A N 1
ATOM 1445 C CA . MET A 1 185 ? -17.765 4.166 24.772 1.00 89.12 185 MET A CA 1
ATOM 1446 C C . MET A 1 185 ? -17.848 3.472 26.119 1.00 89.12 185 MET A C 1
ATOM 1448 O O . MET A 1 185 ? -16.962 2.689 26.449 1.00 89.12 185 MET A O 1
ATOM 1452 N N . ASP A 1 186 ? -18.924 3.697 26.865 1.00 89.69 186 ASP A N 1
ATOM 1453 C CA . ASP A 1 186 ? -19.127 3.034 28.149 1.00 89.69 186 ASP A CA 1
ATOM 1454 C C . ASP A 1 186 ? -19.235 1.513 27.983 1.00 89.69 186 ASP A C 1
ATOM 1456 O O . ASP A 1 186 ? -18.561 0.763 28.692 1.00 89.69 186 ASP A O 1
ATOM 1460 N N . VAL A 1 187 ? -20.000 1.058 26.985 1.00 92.56 187 VAL A N 1
ATOM 1461 C CA . VAL A 1 187 ? -20.135 -0.370 26.656 1.00 92.56 187 VAL A CA 1
ATOM 1462 C C . VAL A 1 187 ? -18.811 -0.952 26.149 1.00 92.56 187 VAL A C 1
ATOM 1464 O O . VAL A 1 187 ? -18.409 -2.033 26.575 1.00 92.56 187 VAL A O 1
ATOM 1467 N N . LEU A 1 188 ? -18.098 -0.231 25.280 1.00 92.88 188 LEU A N 1
ATOM 1468 C CA . LEU A 1 188 ? -16.800 -0.638 24.742 1.00 92.88 188 LEU A CA 1
ATOM 1469 C C . LEU A 1 188 ? -15.759 -0.811 25.845 1.00 92.88 188 LEU A C 1
ATOM 1471 O O . LEU A 1 188 ? -15.071 -1.826 25.873 1.00 92.88 188 LEU A O 1
ATOM 1475 N N . LEU A 1 189 ? -15.651 0.155 26.755 1.00 90.62 189 LEU A N 1
ATOM 1476 C CA . LEU A 1 189 ? -14.687 0.117 27.852 1.00 90.62 189 LEU A CA 1
ATOM 1477 C C . LEU A 1 189 ? -15.027 -0.975 28.867 1.00 90.62 189 LEU A C 1
ATOM 1479 O O . LEU A 1 189 ? -14.121 -1.652 29.351 1.00 90.62 189 LEU A O 1
ATO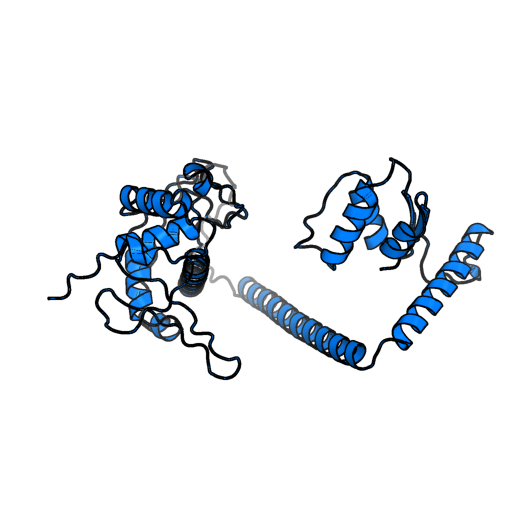M 1483 N N . ALA A 1 190 ? -16.312 -1.165 29.181 1.00 92.06 190 ALA A N 1
ATOM 1484 C CA . ALA A 1 190 ? -16.758 -2.256 30.043 1.00 92.06 190 ALA A CA 1
ATOM 1485 C C . ALA A 1 190 ? -16.417 -3.623 29.430 1.00 92.06 190 ALA A C 1
ATOM 1487 O O . ALA A 1 190 ? -15.803 -4.460 30.091 1.00 92.06 190 ALA A O 1
ATOM 1488 N N . TRP A 1 191 ? -16.731 -3.818 28.146 1.00 94.75 191 TRP A N 1
ATOM 1489 C CA . TRP A 1 191 ? -16.389 -5.041 27.425 1.00 94.75 191 TRP A CA 1
ATOM 1490 C C . TRP A 1 191 ? -14.877 -5.252 27.332 1.00 94.75 191 TRP A C 1
ATOM 1492 O O . TRP A 1 191 ? -14.401 -6.340 27.641 1.00 94.75 191 TRP A O 1
ATOM 1502 N N . TRP A 1 192 ? -14.098 -4.229 26.981 1.00 91.75 192 TRP A N 1
ATOM 1503 C CA . TRP A 1 192 ? -12.648 -4.370 26.838 1.00 91.75 192 TRP A CA 1
ATOM 1504 C C . TRP A 1 192 ? -11.969 -4.776 28.149 1.00 91.75 192 TRP A C 1
ATOM 1506 O O . TRP A 1 192 ? -11.064 -5.604 28.140 1.00 91.75 192 TRP A O 1
ATOM 1516 N N . ARG A 1 193 ? -12.432 -4.247 29.290 1.00 89.69 193 ARG A N 1
ATOM 1517 C CA . ARG A 1 193 ? -11.938 -4.645 30.621 1.00 89.69 193 ARG A CA 1
ATOM 1518 C C . ARG A 1 193 ? -12.275 -6.087 30.997 1.00 89.69 193 ARG A C 1
ATOM 1520 O O . ARG A 1 193 ? -11.612 -6.643 31.861 1.00 89.69 193 ARG A O 1
ATOM 1527 N N . SER A 1 194 ? -13.289 -6.686 30.373 1.00 93.06 194 SER A N 1
ATOM 1528 C CA . SER A 1 194 ? -13.649 -8.092 30.602 1.00 93.06 194 SER A CA 1
ATOM 1529 C C . SER A 1 194 ? -12.794 -9.086 29.804 1.00 93.06 194 SER A C 1
ATOM 1531 O O . SER A 1 194 ? -12.925 -10.293 29.992 1.00 93.06 194 SER A O 1
ATOM 1533 N N . ILE A 1 195 ? -11.929 -8.592 28.911 1.00 91.75 195 ILE A N 1
ATOM 1534 C CA . ILE A 1 195 ? -11.016 -9.413 28.118 1.00 91.75 195 ILE A CA 1
ATOM 1535 C C . ILE A 1 195 ? -9.754 -9.700 28.937 1.00 91.75 195 ILE A C 1
ATOM 1537 O O . ILE A 1 195 ? -9.052 -8.780 29.354 1.00 91.75 195 ILE A O 1
ATOM 1541 N N . GLU A 1 196 ? -9.430 -10.980 29.113 1.00 89.50 196 GLU A N 1
ATOM 1542 C CA . GLU A 1 196 ? -8.206 -11.413 29.791 1.00 89.50 196 GLU A CA 1
ATOM 1543 C C . GLU A 1 196 ? -7.101 -11.633 28.743 1.00 89.50 196 GLU A C 1
ATOM 1545 O O . GLU A 1 196 ? -7.150 -12.564 27.934 1.00 89.50 196 GLU A O 1
ATOM 1550 N N . TRP A 1 197 ? -6.112 -10.737 28.717 1.00 84.44 197 TRP A N 1
ATOM 1551 C CA . TRP A 1 197 ? -4.976 -10.814 27.796 1.00 84.44 197 TRP A CA 1
ATOM 1552 C C . TRP A 1 197 ? -3.924 -11.773 28.345 1.00 84.44 197 TRP A C 1
ATOM 1554 O O . TRP A 1 197 ? -3.243 -11.469 29.323 1.00 84.44 197 TRP A O 1
ATOM 1564 N N . LEU A 1 198 ? -3.801 -12.938 27.710 1.00 81.12 198 LEU A N 1
ATOM 1565 C CA . LEU A 1 198 ? -2.769 -13.914 28.040 1.00 81.12 198 LEU A CA 1
ATOM 1566 C C . LEU A 1 198 ? -1.415 -13.450 27.491 1.00 81.12 198 LEU A C 1
ATOM 1568 O O . LEU A 1 198 ? -1.352 -12.740 26.483 1.00 81.12 198 LEU A O 1
ATOM 1572 N N . GLN A 1 199 ? -0.330 -13.880 28.141 1.00 71.19 199 GLN A N 1
ATOM 1573 C CA . GLN A 1 199 ? 1.017 -13.675 27.611 1.00 71.19 199 GLN A CA 1
ATOM 1574 C C . GLN A 1 199 ? 1.113 -14.256 26.192 1.00 71.19 199 GLN A C 1
ATOM 1576 O O . GLN A 1 199 ? 0.486 -15.282 25.915 1.00 71.19 199 GLN A O 1
ATOM 1581 N N . PRO A 1 200 ? 1.888 -13.635 25.288 1.00 64.12 200 PRO A N 1
ATOM 1582 C CA . PRO A 1 200 ? 2.106 -14.142 23.939 1.00 64.12 200 PRO A CA 1
ATOM 1583 C C . PRO A 1 200 ? 2.983 -15.407 23.977 1.00 64.12 200 PRO A C 1
ATOM 1585 O O . PRO A 1 200 ? 4.142 -15.379 23.583 1.00 64.12 200 PRO A O 1
ATOM 1588 N N . SER A 1 201 ? 2.451 -16.520 24.488 1.00 58.41 201 SER A N 1
ATOM 1589 C CA . SER A 1 201 ? 3.133 -17.818 24.513 1.00 58.41 201 SER A CA 1
ATOM 1590 C C . SER A 1 201 ? 2.910 -18.615 23.231 1.00 58.41 201 SER A C 1
ATOM 1592 O O . SER A 1 201 ? 3.708 -19.491 22.924 1.00 58.41 201 SER A O 1
ATOM 1594 N N . ASP A 1 202 ? 1.866 -18.290 22.458 1.00 55.16 202 ASP A N 1
ATOM 1595 C CA . ASP A 1 202 ? 1.454 -19.072 21.296 1.00 55.16 202 ASP A CA 1
ATOM 1596 C C . ASP A 1 202 ? 1.082 -18.210 20.087 1.00 55.16 202 ASP A C 1
ATOM 1598 O O . ASP A 1 202 ? 0.476 -17.141 20.182 1.00 55.16 202 ASP A O 1
ATOM 1602 N N . THR A 1 203 ? 1.421 -18.733 18.910 1.00 57.22 203 THR A N 1
ATOM 1603 C CA . THR A 1 203 ? 1.326 -18.126 17.568 1.00 57.22 203 THR A CA 1
ATOM 1604 C C . THR A 1 203 ? -0.091 -17.773 17.090 1.00 57.22 203 THR A C 1
ATOM 1606 O O . THR A 1 203 ? -0.288 -17.375 15.938 1.00 57.22 203 THR A O 1
ATOM 1609 N N . GLN A 1 204 ? -1.104 -17.883 17.946 1.00 71.56 204 GLN A N 1
ATOM 1610 C CA . GLN A 1 204 ? -2.493 -17.626 17.590 1.00 71.56 204 GLN A CA 1
ATOM 1611 C C . GLN A 1 204 ? -2.903 -16.230 18.058 1.00 71.56 204 GLN A C 1
ATOM 1613 O O . GLN A 1 204 ? -3.361 -16.042 19.175 1.00 71.56 204 GLN A O 1
ATOM 1618 N N . GLY A 1 205 ? -2.757 -15.221 17.200 1.00 83.25 205 GLY A N 1
ATOM 1619 C CA . GLY A 1 205 ? -3.349 -13.907 17.468 1.00 83.25 205 GLY A CA 1
ATOM 1620 C C . GLY A 1 205 ? -4.881 -13.959 17.571 1.00 83.25 205 GLY A C 1
ATOM 1621 O O . GLY A 1 205 ? -5.512 -14.980 17.289 1.00 83.25 205 GLY A O 1
ATOM 1622 N N . VAL A 1 206 ? -5.501 -12.834 17.925 1.00 87.94 206 VAL A N 1
ATOM 1623 C CA . VAL A 1 206 ? -6.953 -12.607 17.783 1.00 87.94 206 VAL A CA 1
ATOM 1624 C C . VAL A 1 206 ? -7.195 -11.626 16.632 1.00 87.94 206 VAL A C 1
ATOM 1626 O O . VAL A 1 206 ? -6.418 -10.689 16.443 1.00 87.94 206 VAL A O 1
ATOM 1629 N N . THR A 1 207 ? -8.209 -11.852 15.793 1.00 89.88 207 THR A N 1
ATOM 1630 C CA . THR A 1 207 ? -8.523 -10.930 14.677 1.00 89.88 207 THR A CA 1
ATOM 1631 C C . THR A 1 207 ? -9.521 -9.855 15.099 1.00 89.88 207 THR A C 1
ATOM 1633 O O . THR A 1 207 ? -10.344 -10.080 15.983 1.00 89.88 207 THR A O 1
ATOM 1636 N N . TRP A 1 208 ? -9.526 -8.705 14.414 1.00 91.50 208 TRP A N 1
ATOM 1637 C CA . TRP A 1 208 ? -10.556 -7.676 14.635 1.00 91.50 208 TRP A CA 1
ATOM 1638 C C . TRP A 1 208 ? -11.978 -8.175 14.355 1.00 91.50 208 TRP A C 1
ATOM 1640 O O . TRP A 1 208 ? -12.919 -7.738 15.008 1.00 91.50 208 TRP A O 1
ATOM 1650 N N . VAL A 1 209 ? -12.137 -9.113 13.417 1.00 91.12 209 VAL A N 1
ATOM 1651 C CA . VAL A 1 209 ? -13.426 -9.757 13.113 1.00 91.12 209 VAL A CA 1
ATOM 1652 C C . VAL A 1 209 ? -13.910 -10.603 14.284 1.00 91.12 209 VAL A C 1
ATOM 1654 O O . VAL A 1 209 ? -15.078 -10.536 14.655 1.00 91.12 209 VAL A O 1
ATOM 1657 N N . GLU A 1 210 ? -13.008 -11.373 14.888 1.00 92.31 210 GLU A N 1
ATOM 1658 C CA . GLU A 1 210 ? -13.317 -12.179 16.065 1.00 92.31 210 GLU A CA 1
ATOM 1659 C C . GLU A 1 210 ? -13.662 -11.304 17.276 1.00 92.31 210 GLU A C 1
ATOM 1661 O O . GLU A 1 210 ? -14.669 -11.552 17.936 1.00 92.31 210 GLU A O 1
ATOM 1666 N N . LEU A 1 211 ? -12.903 -10.226 17.509 1.00 93.88 211 LEU A N 1
ATOM 1667 C CA . LEU A 1 211 ? -13.207 -9.239 18.550 1.00 93.88 211 LEU A CA 1
ATOM 1668 C C . LEU A 1 211 ? -14.559 -8.547 18.320 1.00 93.88 211 LEU A C 1
ATOM 1670 O O . LEU A 1 211 ? -15.318 -8.359 19.265 1.00 93.88 211 LEU A O 1
ATOM 1674 N N . ALA A 1 212 ? -14.896 -8.211 17.074 1.00 93.75 212 ALA A N 1
ATOM 1675 C CA . ALA A 1 212 ? -16.182 -7.605 16.739 1.00 93.75 212 ALA A CA 1
ATOM 1676 C C . ALA A 1 212 ? -17.354 -8.556 16.975 1.00 93.75 212 ALA A C 1
ATOM 1678 O O . ALA A 1 212 ? -18.351 -8.165 17.581 1.00 93.75 212 ALA A O 1
ATOM 1679 N N . ALA A 1 213 ? -17.227 -9.816 16.552 1.00 93.56 213 ALA A N 1
ATOM 1680 C CA . ALA A 1 213 ? -18.231 -10.832 16.839 1.00 93.56 213 ALA A CA 1
ATOM 1681 C C . ALA A 1 213 ? -18.399 -11.029 18.350 1.00 93.56 213 ALA A C 1
ATOM 1683 O O . ALA A 1 213 ? -19.527 -11.077 18.837 1.00 93.56 213 ALA A O 1
ATOM 1684 N N . ASN A 1 214 ? -17.291 -11.066 19.092 1.00 95.88 214 ASN A N 1
ATOM 1685 C CA . ASN A 1 214 ? -17.313 -11.188 20.540 1.00 95.88 214 ASN A CA 1
ATOM 1686 C C . ASN A 1 214 ? -18.037 -10.018 21.213 1.00 95.88 214 ASN A C 1
ATOM 1688 O O . ASN A 1 214 ? -18.935 -10.233 22.023 1.00 95.88 214 ASN A O 1
ATOM 1692 N N . PHE A 1 215 ? -17.705 -8.787 20.820 1.00 95.38 215 PHE A N 1
ATOM 1693 C CA . PHE A 1 215 ? -18.374 -7.584 21.305 1.00 95.38 215 PHE A CA 1
ATOM 1694 C C . PHE A 1 215 ? -19.894 -7.660 21.099 1.00 95.38 215 PHE A C 1
ATOM 1696 O O . PHE A 1 215 ? -20.654 -7.411 22.038 1.00 95.38 215 PHE A O 1
ATOM 1703 N N . ILE A 1 216 ? -20.339 -8.050 19.898 1.00 93.56 216 ILE A N 1
ATOM 1704 C CA . ILE A 1 216 ? -21.764 -8.170 19.553 1.00 93.56 216 ILE A CA 1
ATOM 1705 C C . ILE A 1 216 ? -22.447 -9.254 20.398 1.00 93.56 216 ILE A C 1
ATOM 1707 O O . ILE A 1 216 ? -23.556 -9.051 20.896 1.00 93.56 216 ILE A O 1
ATOM 1711 N N . VAL A 1 217 ? -21.793 -10.405 20.579 1.00 93.94 217 VAL A N 1
ATOM 1712 C CA . VAL A 1 217 ? -22.329 -11.538 21.348 1.00 93.94 217 VAL A CA 1
ATOM 1713 C C . VAL A 1 217 ? -22.486 -11.194 22.826 1.00 93.94 217 VAL A C 1
ATOM 1715 O O . VAL A 1 217 ? -23.538 -11.500 23.393 1.00 93.94 217 VAL A O 1
ATOM 1718 N N . CYS A 1 218 ? -21.483 -10.551 23.426 1.00 95.06 218 CYS A N 1
ATOM 1719 C CA . CYS A 1 218 ? -21.469 -10.205 24.847 1.00 95.06 218 CYS A CA 1
ATOM 1720 C C . CYS A 1 218 ? -22.467 -9.096 25.181 1.00 95.06 218 CYS A C 1
ATOM 1722 O O . CYS A 1 218 ? -23.216 -9.206 26.145 1.00 95.06 218 CYS A O 1
ATOM 1724 N N . ASN A 1 219 ? -22.501 -8.036 24.371 1.00 93.44 219 ASN A N 1
ATOM 1725 C CA . ASN A 1 219 ? -23.258 -6.827 24.702 1.00 93.44 219 ASN A CA 1
ATOM 1726 C C . ASN A 1 219 ? -24.648 -6.780 24.055 1.00 93.44 219 ASN A C 1
ATOM 1728 O O . ASN A 1 219 ? -25.407 -5.844 24.299 1.00 93.44 219 ASN A O 1
ATOM 1732 N N . LYS A 1 220 ? -24.972 -7.755 23.192 1.00 91.31 220 LYS A N 1
ATOM 1733 C CA . LYS A 1 220 ? -26.221 -7.814 22.409 1.00 91.31 220 LYS A CA 1
ATOM 1734 C C . LYS A 1 220 ? -26.510 -6.524 21.630 1.00 91.31 220 LYS A C 1
ATOM 1736 O O . LYS A 1 220 ? -27.656 -6.232 21.300 1.00 91.31 2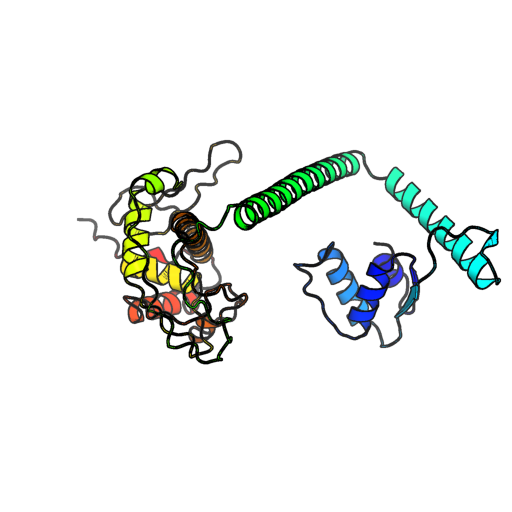20 LYS A O 1
ATOM 1741 N N . CYS A 1 221 ? -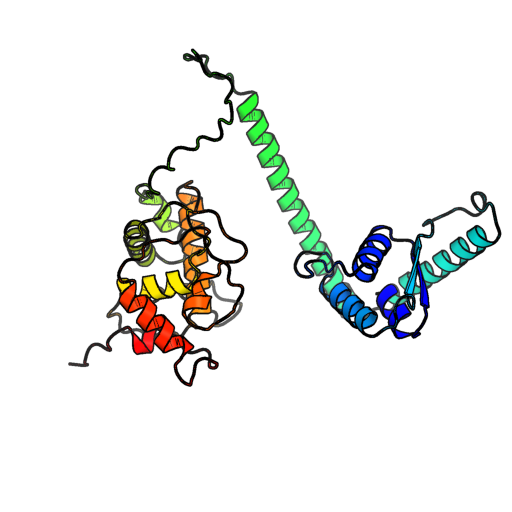25.469 -5.760 21.314 1.00 89.50 221 CYS A N 1
ATOM 1742 C CA . CYS A 1 221 ? -25.546 -4.499 20.593 1.00 89.50 221 CYS A CA 1
ATOM 1743 C C . CYS A 1 221 ? -24.660 -4.544 19.347 1.00 89.50 221 CYS A C 1
ATOM 1745 O O . CYS A 1 221 ? -23.803 -5.415 19.187 1.00 89.50 221 CYS A O 1
ATOM 1747 N N . ARG A 1 222 ? -24.911 -3.622 18.420 1.00 88.25 222 ARG A N 1
ATOM 1748 C CA . ARG A 1 222 ? -24.166 -3.525 17.162 1.00 88.25 222 ARG A CA 1
ATOM 1749 C C . ARG A 1 222 ? -23.064 -2.492 17.292 1.00 88.25 222 ARG A C 1
ATOM 1751 O O . ARG A 1 222 ? -23.187 -1.533 18.053 1.00 88.25 222 ARG A O 1
ATOM 1758 N N . LEU A 1 223 ? -22.003 -2.678 16.516 1.00 91.19 223 LEU A N 1
ATOM 1759 C CA . LEU A 1 223 ? -20.950 -1.677 16.425 1.00 91.19 223 LEU A CA 1
ATOM 1760 C C . LEU A 1 223 ? -21.462 -0.459 15.644 1.00 91.19 223 LEU A C 1
ATOM 1762 O O . LEU A 1 223 ? -22.292 -0.624 14.746 1.00 91.19 223 LEU A O 1
ATOM 1766 N N . PRO A 1 224 ? -21.005 0.759 15.981 1.00 89.19 224 PRO A N 1
ATOM 1767 C CA . PRO A 1 224 ? -21.406 1.955 15.264 1.00 89.19 224 PRO A CA 1
ATOM 1768 C C . PRO A 1 224 ? -21.067 1.817 13.782 1.00 89.19 224 PRO A C 1
ATOM 1770 O O . PRO A 1 224 ? -19.975 1.378 13.424 1.00 89.19 224 PRO A O 1
ATOM 1773 N N . VAL A 1 225 ? -21.987 2.233 12.919 1.00 83.50 225 VAL A N 1
ATOM 1774 C CA . VAL A 1 225 ? -21.772 2.259 11.469 1.00 83.50 225 VAL A CA 1
ATOM 1775 C C . VAL A 1 225 ? -21.844 3.705 11.007 1.00 83.50 225 VAL A C 1
ATOM 1777 O O . VAL A 1 225 ? -22.718 4.461 11.437 1.00 83.50 225 VAL A O 1
ATOM 1780 N N . SER A 1 226 ? -20.914 4.097 10.139 1.00 81.62 226 SER A N 1
ATOM 1781 C CA . SER A 1 226 ? -20.952 5.406 9.496 1.00 81.62 226 SER A CA 1
ATOM 1782 C C . SER A 1 226 ? -22.132 5.464 8.526 1.00 81.62 226 SER A C 1
ATOM 1784 O O . SER A 1 226 ? -22.222 4.658 7.596 1.00 81.62 226 SER A O 1
ATOM 1786 N N . LEU A 1 227 ? -23.038 6.421 8.728 1.00 73.94 227 LEU A N 1
ATOM 1787 C CA . LEU A 1 227 ? -24.146 6.681 7.813 1.00 73.94 227 LEU A CA 1
ATOM 1788 C C . LEU A 1 227 ? -23.652 7.507 6.618 1.00 73.94 227 LEU A C 1
ATOM 1790 O O . LEU A 1 227 ? -23.935 8.696 6.499 1.00 73.94 227 LEU A O 1
ATOM 1794 N N . ASN A 1 228 ? -22.871 6.898 5.729 1.00 63.34 228 ASN A N 1
ATOM 1795 C CA . ASN A 1 228 ? -22.501 7.541 4.470 1.00 63.34 228 ASN A CA 1
ATOM 1796 C C . ASN A 1 228 ? -23.687 7.479 3.499 1.00 63.34 228 ASN A C 1
ATOM 1798 O O . ASN A 1 228 ? -23.833 6.505 2.765 1.00 63.34 228 ASN A O 1
ATOM 1802 N N . THR A 1 229 ? -24.528 8.515 3.473 1.00 51.19 229 THR A N 1
ATOM 1803 C CA . THR A 1 229 ? -25.584 8.647 2.449 1.00 51.19 229 THR A CA 1
ATOM 1804 C C . THR A 1 229 ? -25.337 9.760 1.430 1.00 51.19 229 THR A C 1
ATOM 1806 O O . THR A 1 229 ? -25.912 9.696 0.351 1.00 51.19 229 THR A O 1
ATOM 1809 N N . SER A 1 230 ? -24.439 10.727 1.663 1.00 51.56 230 SER A N 1
ATOM 1810 C CA . SER A 1 230 ? -23.928 11.616 0.600 1.00 51.56 230 SER A CA 1
ATOM 1811 C C . SER A 1 230 ? -22.728 12.452 1.066 1.00 51.56 230 SER A C 1
ATOM 1813 O O . SER A 1 230 ? -22.609 12.790 2.240 1.00 51.56 230 SER A O 1
ATOM 1815 N N . ALA A 1 231 ? -21.845 12.825 0.135 1.00 52.62 231 ALA A N 1
ATOM 1816 C CA . ALA A 1 231 ? -20.559 13.494 0.376 1.00 52.62 231 ALA A CA 1
ATOM 1817 C C . ALA A 1 231 ? -20.622 14.923 0.978 1.00 52.62 231 ALA A C 1
ATOM 1819 O O . ALA A 1 231 ? -19.603 15.611 0.999 1.00 52.62 231 ALA A O 1
ATOM 1820 N N . ARG A 1 232 ? -21.788 15.412 1.431 1.00 49.97 232 ARG A N 1
ATOM 1821 C CA . ARG A 1 232 ? -21.980 16.820 1.840 1.00 49.97 232 ARG A CA 1
ATOM 1822 C C . ARG A 1 232 ? -22.431 17.058 3.281 1.00 49.97 232 ARG A C 1
ATOM 1824 O O . ARG A 1 232 ? -22.319 18.189 3.743 1.00 49.97 232 ARG A O 1
ATOM 1831 N N . THR A 1 233 ? -22.884 16.049 4.015 1.00 50.56 233 THR A N 1
ATOM 1832 C CA . THR A 1 233 ? -23.323 16.208 5.414 1.00 50.56 233 THR A CA 1
ATOM 1833 C C . THR A 1 233 ? -22.389 15.461 6.356 1.00 50.56 233 THR A C 1
ATOM 1835 O O . THR A 1 233 ? -22.022 14.322 6.078 1.00 50.56 233 THR A O 1
ATOM 1838 N N . ARG A 1 234 ? -21.969 16.125 7.447 1.00 50.06 234 ARG A N 1
ATOM 1839 C CA . ARG A 1 234 ? -21.039 15.590 8.459 1.00 50.06 234 ARG A CA 1
ATOM 1840 C C . ARG A 1 234 ? -21.397 14.142 8.819 1.00 50.06 234 ARG A C 1
ATOM 1842 O O . ARG A 1 234 ? -22.550 13.851 9.123 1.00 50.06 234 ARG A O 1
ATOM 1849 N N . GLN A 1 235 ? -20.394 13.265 8.777 1.00 54.84 235 GLN A N 1
ATOM 1850 C CA . GLN A 1 235 ? -20.510 11.842 9.091 1.00 54.84 235 GLN A CA 1
ATOM 1851 C C . GLN A 1 235 ? -21.044 11.651 10.516 1.00 54.84 235 GLN A C 1
ATOM 1853 O O . GLN A 1 235 ? -20.328 11.885 11.487 1.00 54.84 235 GLN A O 1
ATOM 1858 N N . GLY A 1 236 ? -22.300 11.227 10.641 1.00 68.44 236 GLY A N 1
ATOM 1859 C CA . GLY A 1 236 ? -22.839 10.724 11.899 1.00 68.44 236 GLY A CA 1
ATOM 1860 C C . GLY A 1 236 ? -22.527 9.236 12.027 1.00 68.44 236 GLY A C 1
ATOM 1861 O O . GLY A 1 236 ? -22.854 8.454 11.131 1.00 68.44 236 GLY A O 1
ATOM 1862 N N . TRP A 1 237 ? -21.901 8.838 13.130 1.00 76.62 237 TRP A N 1
ATOM 1863 C CA . TRP A 1 237 ? -21.874 7.440 13.548 1.00 76.62 237 TRP A CA 1
ATOM 1864 C C . TRP A 1 237 ? -23.093 7.180 14.416 1.00 76.62 237 TRP A C 1
ATOM 1866 O O . TRP A 1 237 ? -23.390 7.959 15.320 1.00 76.62 237 TRP A O 1
ATOM 1876 N N . VAL A 1 238 ? -23.803 6.089 14.146 1.00 76.88 238 VAL A N 1
ATOM 1877 C CA . VAL A 1 238 ? -24.967 5.711 14.949 1.00 76.88 238 VAL A CA 1
ATOM 1878 C C . VAL A 1 238 ? -24.657 4.419 15.681 1.00 76.88 238 VAL A C 1
ATOM 1880 O O . VAL A 1 238 ? -24.579 3.351 15.075 1.00 76.88 238 VAL A O 1
ATOM 1883 N N . PHE A 1 239 ? -24.460 4.536 16.993 1.00 81.00 239 PHE A N 1
ATOM 1884 C CA . PHE A 1 239 ? -24.479 3.408 17.916 1.00 81.00 239 PHE A CA 1
ATOM 1885 C C . PHE A 1 239 ? -25.916 3.115 18.333 1.00 81.00 239 PHE A C 1
ATOM 1887 O O . PHE A 1 239 ? -26.689 4.048 18.545 1.00 81.00 239 PHE A O 1
ATOM 1894 N N . ARG A 1 240 ? -26.262 1.833 18.484 1.00 73.94 240 ARG A N 1
ATOM 1895 C CA . ARG A 1 240 ? -27.576 1.428 18.988 1.00 73.94 240 ARG A CA 1
ATOM 1896 C C . ARG A 1 240 ? -27.456 0.381 20.065 1.00 73.94 240 ARG A C 1
ATOM 1898 O O . ARG A 1 240 ? -26.865 -0.682 19.849 1.00 73.94 240 ARG A O 1
ATOM 1905 N N . ALA A 1 241 ? -28.059 0.689 21.203 1.00 73.19 241 ALA A N 1
ATOM 1906 C CA . ALA A 1 241 ? -28.220 -0.270 22.278 1.00 73.19 241 ALA A CA 1
ATOM 1907 C C . ALA A 1 241 ? -29.303 -1.301 21.917 1.00 73.19 241 ALA A C 1
ATOM 1909 O O . ALA A 1 241 ? -30.173 -1.057 21.076 1.00 73.19 241 ALA A O 1
ATOM 1910 N N . ALA A 1 242 ? -29.248 -2.467 22.562 1.00 70.81 242 ALA A N 1
ATOM 1911 C CA . ALA A 1 242 ? -30.317 -3.453 22.469 1.00 70.81 242 ALA A CA 1
ATOM 1912 C C . ALA A 1 242 ? -31.653 -2.817 22.908 1.00 70.81 242 ALA A C 1
ATOM 1914 O O . ALA A 1 242 ? -31.719 -2.210 23.974 1.00 70.81 242 ALA A O 1
ATOM 1915 N N . GLY A 1 243 ? -32.702 -2.950 22.088 1.00 72.06 243 GLY A N 1
ATOM 1916 C CA . GLY A 1 243 ? -34.054 -2.464 22.402 1.00 72.06 243 GLY A CA 1
ATOM 1917 C C . GLY A 1 243 ? -34.449 -1.100 21.817 1.00 72.06 243 GLY A C 1
ATOM 1918 O O . GLY A 1 243 ? -35.600 -0.703 21.964 1.00 72.06 243 GLY A O 1
ATOM 1919 N N . GLU A 1 244 ? -33.560 -0.384 21.119 1.00 80.25 244 GLU A N 1
ATOM 1920 C CA . GLU A 1 244 ? -33.928 0.871 20.439 1.00 80.25 244 GLU A CA 1
ATOM 1921 C C . GLU A 1 244 ? -34.660 0.601 19.102 1.00 80.25 244 GLU A C 1
ATOM 1923 O O . GLU A 1 244 ? -34.193 -0.171 18.265 1.00 80.25 244 GLU A O 1
ATOM 1928 N N . THR A 1 245 ? -35.805 1.262 18.875 1.00 69.56 245 THR A N 1
ATOM 1929 C CA . THR A 1 245 ? -36.773 0.982 17.785 1.00 69.56 245 THR A CA 1
ATOM 1930 C C . THR A 1 245 ? -36.399 1.516 16.396 1.00 69.56 245 THR A C 1
ATOM 1932 O O . THR A 1 245 ? -37.157 1.356 15.441 1.00 69.56 245 THR A O 1
ATOM 1935 N N . GLN A 1 246 ? -35.245 2.162 16.233 1.00 66.12 246 GLN A N 1
ATOM 1936 C CA . GLN A 1 246 ? -34.859 2.723 14.936 1.00 66.12 246 GLN A CA 1
ATOM 1937 C C . GLN A 1 246 ? -34.509 1.622 13.903 1.00 66.12 246 GLN A C 1
ATOM 1939 O O . GLN A 1 246 ? -34.007 0.558 14.275 1.00 66.12 246 GLN A O 1
ATOM 1944 N N . PRO A 1 247 ? -34.679 1.866 12.585 1.00 64.38 247 PRO A N 1
ATOM 1945 C CA . PRO A 1 247 ? -34.407 0.882 11.524 1.00 64.38 247 PRO A CA 1
ATOM 1946 C C . PRO A 1 247 ? -32.912 0.572 11.412 1.00 64.38 247 PRO A C 1
ATOM 1948 O O . PRO A 1 247 ? -32.111 1.483 11.193 1.00 64.38 247 PRO A O 1
ATOM 1951 N N . LEU A 1 248 ? -32.496 -0.665 11.712 1.00 63.84 248 LEU A N 1
ATOM 1952 C CA . LEU A 1 248 ? -31.085 -1.089 11.770 1.00 63.84 248 LEU A CA 1
ATOM 1953 C C . LEU A 1 248 ? -30.424 -0.967 10.395 1.00 63.84 248 LEU A C 1
ATOM 1955 O O . LEU A 1 248 ? -30.834 -1.635 9.450 1.00 63.84 248 LEU A O 1
ATOM 1959 N N . VAL A 1 249 ? -29.382 -0.137 10.294 1.00 74.31 249 VAL A N 1
ATOM 1960 C CA . VAL A 1 249 ? -28.537 -0.110 9.097 1.00 74.31 249 VAL A CA 1
ATOM 1961 C C . VAL A 1 249 ? -27.677 -1.361 9.108 1.00 74.31 249 VAL A C 1
ATOM 1963 O O . VAL A 1 249 ? -26.926 -1.614 10.050 1.00 74.31 249 VAL A O 1
ATOM 1966 N N . GLU A 1 250 ? -27.827 -2.179 8.076 1.00 79.06 250 GLU A N 1
ATOM 1967 C CA . GLU A 1 250 ? -27.088 -3.428 7.970 1.00 79.06 250 GLU A CA 1
ATOM 1968 C C . GLU A 1 250 ? -25.664 -3.155 7.508 1.00 79.06 250 GLU A C 1
ATOM 1970 O O . GLU A 1 250 ? -25.438 -2.672 6.402 1.00 79.06 250 GLU A O 1
ATOM 1975 N N . ALA A 1 251 ? -24.699 -3.488 8.361 1.00 83.94 251 ALA A N 1
ATOM 1976 C CA . ALA A 1 251 ? -23.287 -3.463 8.025 1.00 83.94 251 ALA A CA 1
ATOM 1977 C C . ALA A 1 251 ? -22.712 -4.874 8.030 1.00 83.94 251 ALA A C 1
ATOM 1979 O O . ALA A 1 251 ? -23.074 -5.712 8.858 1.00 83.94 251 ALA A O 1
ATOM 1980 N N . SER A 1 252 ? -21.791 -5.131 7.105 1.00 87.19 252 SER A N 1
ATOM 1981 C CA . SER A 1 252 ? -21.029 -6.375 7.113 1.00 87.19 252 SER A CA 1
ATOM 1982 C C . SER A 1 252 ? -20.200 -6.484 8.397 1.00 87.19 252 SER A C 1
ATOM 1984 O O . SER A 1 252 ? -19.764 -5.469 8.950 1.00 87.19 252 SER A O 1
ATOM 1986 N N . LEU A 1 253 ? -19.902 -7.711 8.832 1.00 87.56 253 LEU A N 1
ATOM 1987 C CA . LEU A 1 253 ? -19.041 -7.929 10.000 1.00 87.56 253 LEU A CA 1
ATOM 1988 C C . LEU A 1 253 ? -17.642 -7.310 9.811 1.00 87.56 253 LEU A C 1
ATOM 1990 O O . LEU A 1 253 ? -17.019 -6.878 10.775 1.00 87.56 253 LEU A O 1
ATOM 1994 N N . ALA A 1 254 ? -17.154 -7.217 8.570 1.00 85.81 254 ALA A N 1
ATOM 1995 C CA . ALA A 1 254 ? -15.894 -6.547 8.255 1.00 85.81 254 ALA A CA 1
ATOM 1996 C C . ALA A 1 254 ? -15.966 -5.030 8.502 1.00 85.81 254 ALA A C 1
ATOM 1998 O O . ALA A 1 254 ? -15.033 -4.446 9.053 1.00 85.81 254 ALA A O 1
ATOM 1999 N N . THR A 1 255 ? -17.084 -4.396 8.137 1.00 86.00 255 THR A N 1
ATOM 2000 C CA . THR A 1 255 ? -17.343 -2.975 8.412 1.00 86.00 255 THR A CA 1
ATOM 2001 C C . THR A 1 255 ? -17.442 -2.721 9.915 1.00 86.00 255 THR A C 1
ATOM 2003 O O . THR A 1 255 ? -16.820 -1.790 10.421 1.00 86.00 255 THR A O 1
ATOM 2006 N N . GLU A 1 256 ? -18.166 -3.580 10.635 1.00 90.31 256 GLU A N 1
ATOM 2007 C CA . GLU A 1 256 ? -18.270 -3.527 12.097 1.00 90.31 256 GLU A CA 1
ATOM 2008 C C . GLU A 1 256 ? -16.883 -3.688 12.750 1.00 90.31 256 GLU A C 1
ATOM 2010 O O . GLU A 1 256 ? -16.497 -2.887 13.599 1.00 90.31 256 GLU A O 1
ATOM 2015 N N . ALA A 1 257 ? -16.073 -4.646 12.292 1.00 90.31 257 ALA A N 1
ATOM 2016 C CA . ALA A 1 257 ? -14.708 -4.850 12.776 1.00 90.31 257 ALA A CA 1
ATOM 2017 C C . ALA A 1 257 ? -13.782 -3.649 12.534 1.00 90.31 257 ALA A C 1
ATOM 2019 O O . ALA A 1 257 ? -12.958 -3.324 13.391 1.00 90.31 257 ALA A O 1
ATOM 2020 N N . ALA A 1 258 ? -13.926 -2.962 11.399 1.00 86.88 258 ALA A N 1
ATOM 2021 C CA . ALA A 1 258 ? -13.187 -1.733 11.127 1.00 86.88 258 ALA A CA 1
ATOM 2022 C C . ALA A 1 258 ? -13.583 -0.601 12.091 1.00 86.88 258 ALA A C 1
ATOM 2024 O O . ALA A 1 258 ? -12.702 0.098 12.595 1.00 86.88 258 ALA A O 1
ATOM 2025 N N . ALA A 1 259 ? -14.878 -0.458 12.391 1.00 89.62 259 ALA A N 1
ATOM 2026 C CA . ALA A 1 259 ? -15.373 0.516 13.363 1.00 89.62 259 ALA A CA 1
ATOM 2027 C C . ALA A 1 259 ? -14.850 0.224 14.779 1.00 89.62 259 ALA A C 1
ATOM 2029 O O . ALA A 1 259 ? -14.338 1.124 15.445 1.00 89.62 259 ALA A O 1
ATOM 2030 N N . LEU A 1 260 ? -14.888 -1.046 15.208 1.00 92.62 260 LEU A N 1
ATOM 2031 C CA . LEU A 1 260 ? -14.324 -1.464 16.494 1.00 92.62 260 LEU A CA 1
ATOM 2032 C C . LEU A 1 260 ? -12.836 -1.130 16.588 1.00 92.62 260 LEU A C 1
ATOM 2034 O O . LEU A 1 260 ? -12.395 -0.555 17.580 1.00 92.62 260 LEU A O 1
ATOM 2038 N N . ARG A 1 261 ? -12.064 -1.456 15.547 1.00 91.12 261 ARG A N 1
ATOM 2039 C CA . ARG A 1 261 ? -10.637 -1.136 15.497 1.00 91.12 261 ARG A CA 1
ATOM 2040 C C . ARG A 1 261 ? -10.392 0.360 15.668 1.00 91.12 261 ARG A C 1
ATOM 2042 O O . ARG A 1 261 ? -9.535 0.735 16.459 1.00 91.12 261 ARG A O 1
ATOM 2049 N N . GLN A 1 262 ? -11.118 1.207 14.938 1.00 88.50 262 GLN A N 1
ATOM 2050 C CA . GLN A 1 262 ? -10.970 2.661 15.049 1.00 88.50 262 GLN A CA 1
ATOM 2051 C C . GLN A 1 262 ? -11.267 3.148 16.470 1.00 88.50 262 GLN A C 1
ATOM 2053 O O . GLN A 1 262 ? -10.487 3.921 17.022 1.00 88.50 262 GLN A O 1
ATOM 2058 N N . ALA A 1 263 ? -12.344 2.650 17.080 1.00 89.69 263 ALA A N 1
ATOM 2059 C CA . ALA A 1 263 ? -12.709 3.005 18.444 1.00 89.69 263 ALA A CA 1
ATOM 2060 C C . ALA A 1 263 ? -11.641 2.581 19.462 1.00 89.69 263 ALA A C 1
ATOM 2062 O O . ALA A 1 263 ? -11.237 3.383 20.300 1.00 89.69 263 ALA A O 1
ATOM 2063 N N . VAL A 1 264 ? -11.125 1.356 19.355 1.00 89.31 264 VAL A N 1
ATOM 2064 C CA . VAL A 1 264 ? -10.069 0.845 20.240 1.00 89.31 264 VAL A CA 1
ATOM 2065 C C . VAL A 1 264 ? -8.755 1.608 20.050 1.00 89.31 264 VAL A C 1
ATOM 2067 O O . VAL A 1 264 ? -8.120 1.975 21.036 1.00 89.31 264 VAL A O 1
ATOM 2070 N N . CYS A 1 265 ? -8.356 1.911 18.810 1.00 85.94 265 CYS A N 1
ATOM 2071 C CA . CYS A 1 265 ? -7.179 2.742 18.541 1.00 85.94 265 CYS A CA 1
ATOM 2072 C C . CYS A 1 265 ? -7.320 4.155 19.128 1.00 85.94 265 CYS A C 1
ATOM 2074 O O . CYS A 1 265 ? -6.337 4.717 19.605 1.00 85.94 265 CYS A O 1
ATOM 2076 N N . LEU A 1 266 ? -8.529 4.722 19.123 1.00 84.56 266 LEU A N 1
ATOM 2077 C CA . LEU A 1 266 ? -8.795 6.024 19.728 1.00 84.56 266 LEU A CA 1
ATOM 2078 C C . LEU A 1 266 ? -8.733 5.965 21.261 1.00 84.56 266 LEU A C 1
ATOM 2080 O O . LEU A 1 266 ? -8.091 6.817 21.867 1.00 84.56 266 LEU A O 1
ATOM 2084 N N . VAL A 1 267 ? -9.329 4.941 21.888 1.00 83.69 267 VAL A N 1
ATOM 2085 C CA . VAL A 1 267 ? -9.201 4.694 23.340 1.00 83.69 267 VAL A CA 1
ATOM 2086 C C . VAL A 1 267 ? -7.736 4.595 23.734 1.00 83.69 267 VAL A C 1
ATOM 2088 O O . VAL A 1 267 ? -7.300 5.248 24.672 1.00 83.69 267 VAL A O 1
ATOM 2091 N N . HIS A 1 268 ? -6.970 3.815 22.983 1.00 82.19 268 HIS A N 1
ATOM 2092 C CA . HIS A 1 268 ? -5.544 3.658 23.201 1.00 82.19 268 HIS A CA 1
ATOM 2093 C C . HIS A 1 268 ? -4.791 4.991 23.131 1.00 82.19 268 HIS A C 1
ATOM 2095 O O . HIS A 1 268 ? -3.992 5.294 24.011 1.00 82.19 268 HIS A O 1
ATOM 2101 N N . ALA A 1 269 ? -5.041 5.788 22.087 1.00 80.25 269 ALA A N 1
ATOM 2102 C CA . ALA A 1 269 ? -4.399 7.087 21.920 1.00 80.25 269 ALA A CA 1
ATOM 2103 C C . ALA A 1 269 ? -4.727 8.052 23.071 1.00 80.25 269 ALA A C 1
ATOM 2105 O O . ALA A 1 269 ? -3.872 8.833 23.464 1.00 80.25 269 ALA A O 1
ATOM 2106 N N . LEU A 1 270 ? -5.945 7.983 23.616 1.00 78.25 270 LEU A N 1
ATOM 2107 C CA . LEU A 1 270 ? -6.401 8.863 24.694 1.00 78.25 270 LEU A CA 1
ATOM 2108 C C . LEU A 1 270 ? -5.963 8.414 26.090 1.00 78.25 270 LEU A C 1
ATOM 2110 O O . LEU A 1 270 ? -5.868 9.247 26.984 1.00 78.25 270 LEU A O 1
ATOM 2114 N N . LEU A 1 271 ? -5.741 7.115 26.294 1.00 76.50 271 LEU A N 1
ATOM 2115 C CA . LEU A 1 271 ? -5.338 6.562 27.590 1.00 76.50 271 LEU A CA 1
ATOM 2116 C C . LEU A 1 271 ? -3.832 6.334 27.716 1.00 76.50 271 LEU A C 1
ATOM 2118 O O . LEU A 1 271 ? -3.393 5.889 28.769 1.00 76.50 271 LEU A O 1
ATOM 2122 N N . GLU A 1 272 ? -3.065 6.593 26.654 1.00 75.12 272 GLU A N 1
ATOM 2123 C CA . GLU A 1 272 ? -1.609 6.400 26.608 1.00 75.12 272 GLU A CA 1
ATOM 2124 C C . GLU A 1 272 ? -1.155 4.975 26.990 1.00 75.12 272 GLU A C 1
ATOM 2126 O O . GLU A 1 272 ? -0.036 4.758 27.449 1.00 75.12 272 GLU A O 1
ATOM 2131 N N . VAL A 1 273 ? -2.009 3.965 26.788 1.00 71.38 273 VAL A N 1
ATOM 2132 C CA . VAL A 1 273 ? -1.719 2.577 27.186 1.00 71.38 273 VAL A CA 1
ATOM 2133 C C . VAL A 1 273 ? -1.449 1.731 25.964 1.00 71.38 273 VAL A C 1
ATOM 2135 O O . VAL A 1 273 ? -2.394 1.471 25.243 1.00 71.38 273 VAL A O 1
ATOM 2138 N N . ALA A 1 274 ? -0.223 1.231 25.783 1.00 66.12 274 ALA A N 1
ATOM 2139 C CA . ALA A 1 274 ? 0.204 0.413 24.637 1.00 66.12 274 ALA A CA 1
ATOM 2140 C C . ALA A 1 274 ? -0.756 -0.754 24.314 1.00 66.12 274 ALA A C 1
ATOM 2142 O O . ALA A 1 274 ? -0.989 -1.581 25.176 1.00 66.12 274 ALA A O 1
ATOM 2143 N N . LEU A 1 275 ? -1.307 -0.887 23.102 1.00 68.31 275 LEU A N 1
ATOM 2144 C CA . LEU A 1 275 ? -2.139 -2.032 22.712 1.00 68.31 275 LEU A CA 1
ATOM 2145 C C . LEU A 1 275 ? -1.259 -3.290 22.757 1.00 68.31 275 LEU A C 1
ATOM 2147 O O . LEU A 1 275 ? -0.058 -3.195 22.479 1.00 68.31 275 LEU A O 1
ATOM 2151 N N . PRO A 1 276 ? -1.840 -4.481 22.997 1.00 71.19 276 PRO A N 1
ATOM 2152 C CA . PRO A 1 276 ? -1.178 -5.728 22.635 1.00 71.19 276 PRO A CA 1
ATOM 2153 C C . PRO A 1 276 ? -0.633 -5.597 21.208 1.00 71.19 276 PRO A C 1
ATOM 2155 O O . PRO A 1 276 ? -1.341 -5.101 20.326 1.00 71.19 276 PRO A O 1
ATOM 2158 N N . VAL A 1 277 ? 0.639 -5.952 21.004 1.00 63.91 277 VAL A N 1
ATOM 2159 C CA . VAL A 1 277 ? 1.392 -5.629 19.781 1.00 63.91 277 VAL A CA 1
ATOM 2160 C C . VAL A 1 277 ? 0.555 -5.949 18.545 1.00 63.91 277 VAL A C 1
ATOM 2162 O O . VAL A 1 277 ? 0.111 -7.079 18.361 1.00 63.91 277 VAL A O 1
ATOM 2165 N N . ALA A 1 278 ? 0.304 -4.956 17.692 1.00 64.31 278 ALA A N 1
ATOM 2166 C CA . ALA A 1 278 ? -0.443 -5.188 16.465 1.00 64.31 278 ALA A CA 1
ATOM 2167 C C . ALA A 1 278 ? 0.326 -6.189 15.588 1.00 64.31 278 ALA A C 1
ATOM 2169 O O . ALA A 1 278 ? 1.456 -5.928 15.176 1.00 64.31 278 ALA A O 1
ATOM 2170 N N . ALA A 1 279 ? -0.284 -7.335 15.288 1.00 61.09 279 ALA A N 1
ATOM 2171 C CA . ALA A 1 279 ? 0.282 -8.296 14.356 1.00 61.09 279 ALA A CA 1
ATOM 2172 C C . ALA A 1 279 ? -0.139 -7.903 12.938 1.00 61.09 279 ALA A C 1
ATOM 2174 O O . ALA A 1 279 ? -1.333 -7.793 12.636 1.00 61.09 279 ALA A O 1
ATOM 2175 N N . SER A 1 280 ? 0.837 -7.742 12.041 1.00 52.84 280 SER A N 1
ATOM 2176 C CA . SER A 1 280 ? 0.576 -7.468 10.622 1.00 52.84 280 SER A CA 1
ATOM 2177 C C . SER A 1 280 ? -0.276 -8.564 9.964 1.00 52.84 280 SER A C 1
ATOM 2179 O O . SER A 1 280 ? -1.000 -8.280 9.010 1.00 52.84 280 SER A O 1
ATOM 2181 N N . LYS A 1 281 ? -0.245 -9.794 10.506 1.00 61.16 281 LYS A N 1
ATOM 2182 C CA . LYS A 1 281 ? -1.098 -10.930 10.127 1.00 61.16 281 LYS A CA 1
ATOM 2183 C C . LYS A 1 281 ? -1.483 -11.740 11.371 1.00 61.16 281 LYS A C 1
ATOM 2185 O O . LYS A 1 281 ? -0.606 -12.257 12.057 1.00 61.16 281 LYS A O 1
ATOM 2190 N N . SER A 1 282 ? -2.781 -11.868 11.649 1.00 60.00 282 SER A N 1
ATOM 2191 C CA . SER A 1 282 ? -3.310 -12.742 12.706 1.00 60.00 282 SER A CA 1
ATOM 2192 C C . SER A 1 282 ? -3.979 -13.969 12.083 1.00 60.00 282 SER A C 1
ATOM 2194 O O . SER A 1 282 ? -4.837 -13.845 11.210 1.00 60.00 282 SER A O 1
ATOM 2196 N N . TRP A 1 283 ? -3.580 -15.167 12.519 1.00 65.00 283 TRP A N 1
ATOM 2197 C CA . TRP A 1 283 ? -4.028 -16.449 11.953 1.00 65.00 283 TRP A CA 1
ATOM 2198 C C . TRP A 1 283 ? -5.291 -17.021 12.618 1.00 65.00 283 TRP A C 1
ATOM 2200 O O . TRP A 1 283 ? -5.713 -18.128 12.288 1.00 65.00 283 TRP A O 1
ATOM 2210 N N . ALA A 1 284 ? -5.926 -16.270 13.523 1.00 61.84 284 ALA A N 1
ATOM 2211 C CA . ALA A 1 284 ? -7.018 -16.750 14.377 1.00 61.84 284 ALA A CA 1
ATOM 2212 C C . ALA A 1 284 ? -8.173 -17.422 13.611 1.00 61.84 284 ALA A C 1
ATOM 2214 O O . ALA A 1 284 ? -8.747 -18.410 14.071 1.00 61.84 284 ALA A O 1
ATOM 2215 N N . LEU A 1 285 ? -8.502 -16.912 12.417 1.00 67.00 285 LEU A N 1
ATOM 2216 C CA . LEU A 1 285 ? -9.651 -17.392 11.650 1.00 67.00 285 LEU A CA 1
ATOM 2217 C C . LEU A 1 285 ? -9.439 -18.738 10.944 1.00 67.00 285 LEU A C 1
ATOM 2219 O O . LEU A 1 285 ? -10.421 -19.327 10.486 1.00 67.00 285 LEU A O 1
ATOM 2223 N N . GLN A 1 286 ? -8.213 -19.277 10.919 1.00 64.25 286 GLN A N 1
ATOM 2224 C CA . GLN A 1 286 ? -7.970 -20.631 10.406 1.00 64.25 286 GLN A CA 1
ATOM 2225 C C . GLN A 1 286 ? -8.829 -21.680 11.128 1.00 64.25 286 GLN A C 1
ATOM 2227 O O . GLN A 1 286 ? -9.282 -22.636 10.501 1.00 64.25 286 GLN A O 1
ATOM 2232 N N . ARG A 1 287 ? -9.140 -21.457 12.415 1.00 68.75 287 ARG A N 1
ATOM 2233 C CA . ARG A 1 287 ? -10.006 -22.327 13.230 1.00 68.75 287 ARG A CA 1
ATOM 2234 C C . ARG A 1 287 ? -11.445 -22.435 12.707 1.00 68.75 287 ARG A C 1
ATOM 2236 O O . ARG A 1 287 ? -12.153 -23.367 13.077 1.00 68.75 287 ARG A O 1
ATOM 2243 N N . PHE A 1 288 ? -11.868 -21.511 11.844 1.00 70.81 288 PHE A N 1
ATOM 2244 C CA . PHE A 1 288 ? -13.202 -21.483 11.238 1.00 70.81 288 PHE A CA 1
ATOM 2245 C C . PHE A 1 288 ? -13.197 -21.886 9.755 1.00 70.81 288 PHE A C 1
ATOM 2247 O O . PHE A 1 288 ? -14.205 -21.709 9.077 1.00 70.81 288 PHE A O 1
ATOM 2254 N N . GLY A 1 289 ? -12.077 -22.408 9.235 1.00 59.44 289 GLY A N 1
ATOM 2255 C CA . GLY A 1 289 ? -11.960 -22.849 7.840 1.00 59.44 289 GLY A CA 1
ATOM 2256 C C . GLY A 1 289 ? -11.775 -21.718 6.822 1.00 59.44 289 GLY A C 1
ATOM 2257 O O . GLY A 1 289 ? -11.792 -21.978 5.622 1.00 59.44 289 GLY A O 1
ATOM 2258 N N . HIS A 1 290 ? -11.563 -20.475 7.270 1.00 60.19 290 HIS A N 1
ATOM 2259 C CA . HIS A 1 290 ? -11.350 -19.322 6.394 1.00 60.19 290 HIS A CA 1
ATOM 2260 C C . HIS A 1 290 ? -9.887 -18.860 6.453 1.00 60.19 290 HIS A C 1
ATOM 2262 O O . HIS A 1 290 ? -9.302 -18.736 7.529 1.00 60.19 290 HIS A O 1
ATOM 2268 N N . ARG A 1 291 ? -9.293 -18.541 5.293 1.00 53.84 291 ARG A N 1
ATOM 2269 C CA . ARG A 1 291 ? -7.916 -18.020 5.184 1.00 53.84 291 ARG A CA 1
ATOM 2270 C C . ARG A 1 291 ? -7.845 -16.584 4.644 1.00 53.84 291 ARG A C 1
ATOM 2272 O O . ARG A 1 291 ? -7.377 -16.390 3.527 1.00 53.84 291 ARG A O 1
ATOM 2279 N N . PRO A 1 292 ? -8.282 -15.554 5.384 1.00 52.75 292 PRO A N 1
ATOM 2280 C CA . PRO A 1 292 ? -7.932 -14.186 5.045 1.00 52.75 292 PRO A CA 1
ATOM 2281 C C . PRO A 1 292 ? -6.739 -13.735 5.907 1.00 52.75 292 PRO A C 1
ATOM 2283 O O . PRO A 1 292 ? -6.723 -13.938 7.122 1.00 52.75 292 PRO A O 1
ATOM 2286 N N . ALA A 1 293 ? -5.734 -13.105 5.300 1.00 54.78 293 ALA A N 1
ATOM 2287 C CA . ALA A 1 293 ? -4.698 -12.393 6.046 1.00 54.78 293 ALA A CA 1
ATOM 2288 C C . ALA A 1 293 ? -5.318 -11.126 6.661 1.00 54.78 293 ALA A C 1
ATOM 2290 O O . ALA A 1 293 ? -5.210 -10.039 6.101 1.00 54.78 293 ALA A O 1
ATOM 2291 N N . LEU A 1 294 ? -6.042 -11.268 7.774 1.00 63.25 294 LEU A N 1
ATOM 2292 C CA . LEU A 1 294 ? -6.631 -10.132 8.476 1.00 63.25 294 LEU A CA 1
ATOM 2293 C C . LEU A 1 294 ? -5.673 -9.612 9.541 1.00 63.25 294 LEU A C 1
ATOM 2295 O O . LEU A 1 294 ? -5.000 -10.371 10.243 1.00 63.25 294 LEU A O 1
ATOM 2299 N N . GLN A 1 295 ? -5.643 -8.289 9.663 1.00 71.31 295 GLN A N 1
ATOM 2300 C CA . GLN A 1 295 ? -4.937 -7.618 10.744 1.00 71.31 295 GLN A CA 1
ATOM 2301 C C . GLN A 1 295 ? -5.588 -7.991 12.083 1.00 71.31 295 GLN A C 1
ATOM 2303 O O . GLN A 1 295 ? -6.809 -8.153 12.186 1.00 71.31 295 GLN A O 1
ATOM 2308 N N . GLY A 1 296 ? -4.766 -8.136 13.113 1.00 77.75 296 GLY A N 1
ATOM 2309 C CA . GLY A 1 296 ? -5.210 -8.494 14.452 1.00 77.75 296 GLY A CA 1
ATOM 2310 C C . GLY A 1 296 ? -4.153 -8.146 15.488 1.00 77.75 296 GLY A C 1
ATOM 2311 O O . GLY A 1 296 ? -3.204 -7.421 15.196 1.00 77.75 296 GLY A O 1
ATOM 2312 N N . LEU A 1 297 ? -4.325 -8.656 16.698 1.00 82.25 297 LEU A N 1
ATOM 2313 C CA . LEU A 1 297 ? -3.395 -8.434 17.800 1.00 82.25 297 LEU A CA 1
ATOM 2314 C C . LEU A 1 297 ? -2.532 -9.687 17.995 1.00 82.25 297 LEU A C 1
ATOM 2316 O O . LEU A 1 297 ? -3.027 -10.811 17.852 1.00 82.25 297 LEU A O 1
ATOM 2320 N N . ALA A 1 298 ? -1.239 -9.488 18.257 1.00 72.69 298 ALA A N 1
ATOM 2321 C CA . ALA A 1 298 ? -0.299 -10.535 18.630 1.00 72.69 298 ALA A CA 1
ATOM 2322 C C . ALA A 1 298 ? -0.617 -10.953 20.070 1.00 72.69 298 ALA A C 1
ATOM 2324 O O . ALA A 1 298 ? -0.499 -10.151 20.992 1.00 72.69 298 ALA A O 1
ATOM 2325 N N . GLY A 1 299 ? -1.080 -12.188 20.244 1.00 77.44 299 GLY A N 1
ATOM 2326 C CA . GLY A 1 299 ? -1.565 -12.704 21.521 1.00 77.44 299 GLY A CA 1
ATOM 2327 C C . GLY A 1 299 ? -3.040 -13.090 21.463 1.00 77.44 299 GLY A C 1
ATOM 2328 O O . GLY A 1 299 ? -3.897 -12.338 20.984 1.00 77.44 299 GLY A O 1
ATOM 2329 N N . ARG A 1 300 ? -3.335 -14.296 21.949 1.00 85.50 300 ARG A N 1
ATOM 2330 C CA . ARG A 1 300 ? -4.700 -14.789 22.097 1.00 85.50 300 ARG A CA 1
ATOM 2331 C C . ARG A 1 300 ? -5.261 -14.279 23.414 1.00 85.50 300 ARG A C 1
ATOM 2333 O O . ARG A 1 300 ? -4.889 -14.766 24.476 1.00 85.50 300 ARG A O 1
ATOM 2340 N N . ALA A 1 301 ? -6.194 -13.343 23.355 1.00 88.44 301 ALA A N 1
ATOM 2341 C CA . ALA A 1 301 ? -6.988 -13.041 24.532 1.00 88.44 301 ALA A CA 1
ATOM 2342 C C . ALA A 1 301 ? -7.980 -14.173 24.828 1.00 88.44 301 ALA A C 1
ATOM 2344 O O . ALA A 1 301 ? -8.545 -14.781 23.911 1.00 88.44 301 ALA A O 1
ATOM 2345 N N . LYS A 1 302 ? -8.239 -14.413 26.111 1.00 91.00 302 LYS A N 1
ATOM 2346 C CA . LYS A 1 302 ? -9.389 -15.188 26.561 1.00 91.00 302 LYS A CA 1
ATOM 2347 C C . LYS A 1 302 ? -10.600 -14.262 26.537 1.00 91.00 302 LYS A C 1
ATOM 2349 O O . LYS A 1 302 ? -10.689 -13.287 27.284 1.00 91.00 302 LYS A O 1
ATOM 2354 N N . LEU A 1 303 ? -11.502 -14.549 25.605 1.00 93.44 303 LEU A N 1
ATOM 2355 C CA . LEU A 1 303 ? -12.654 -13.702 25.332 1.00 93.44 303 LEU A CA 1
ATOM 2356 C C . LEU A 1 303 ? -13.837 -14.092 26.239 1.00 93.44 303 LEU A C 1
ATOM 2358 O O . LEU A 1 303 ? -14.103 -15.287 26.405 1.00 93.44 303 LEU A O 1
ATOM 2362 N N . PRO A 1 304 ? -14.597 -13.127 26.788 1.00 95.38 304 PRO A N 1
ATOM 2363 C CA . PRO A 1 304 ? -15.882 -13.423 27.430 1.00 95.38 304 PRO A CA 1
ATOM 2364 C C . PRO A 1 304 ? -16.830 -14.083 26.419 1.00 95.38 304 PRO A C 1
ATOM 2366 O O . PRO A 1 304 ? -16.770 -13.763 25.242 1.00 95.38 304 PRO A O 1
ATOM 2369 N N . CYS A 1 305 ? -17.698 -15.016 26.819 1.00 95.50 305 CYS A N 1
ATOM 2370 C CA . CYS A 1 305 ? -18.614 -15.706 25.884 1.00 95.50 305 CYS A CA 1
ATOM 2371 C C . CYS A 1 305 ? -17.909 -16.307 24.641 1.00 95.50 305 CYS A C 1
ATOM 2373 O O . CYS A 1 305 ? -18.432 -16.256 23.522 1.00 95.50 305 CYS A O 1
ATOM 2375 N N . GLN A 1 306 ? -16.695 -16.854 24.806 1.00 93.50 306 GLN A N 1
ATOM 2376 C CA . GLN A 1 306 ? -15.914 -17.393 23.688 1.00 93.50 306 GLN A CA 1
ATOM 2377 C C . GLN A 1 306 ? -16.663 -18.496 22.927 1.00 93.50 306 GLN A C 1
ATOM 2379 O O . GLN A 1 306 ? -16.684 -18.459 21.701 1.00 93.50 306 GLN A O 1
ATOM 2384 N N . ALA A 1 307 ? -17.313 -19.439 23.618 1.00 93.50 307 ALA A N 1
ATOM 2385 C CA . ALA A 1 307 ? -18.047 -20.531 22.969 1.00 93.50 307 ALA A CA 1
ATOM 2386 C C . ALA A 1 307 ? -19.171 -20.014 22.051 1.00 93.50 307 ALA A C 1
ATOM 2388 O O . ALA A 1 307 ? -19.264 -20.419 20.892 1.00 93.50 307 ALA A O 1
ATOM 2389 N N . ASP A 1 308 ? -19.961 -19.049 22.532 1.00 94.19 308 ASP A N 1
ATOM 2390 C CA . ASP A 1 308 ? -21.033 -18.417 21.755 1.00 94.19 308 ASP A CA 1
ATOM 2391 C C . ASP A 1 308 ? -20.478 -17.615 20.573 1.00 94.19 308 ASP A C 1
ATOM 2393 O O . ASP A 1 308 ? -21.052 -17.608 19.485 1.00 94.19 308 ASP A O 1
ATOM 2397 N N . THR A 1 309 ? -19.327 -16.966 20.766 1.00 93.44 309 THR A N 1
ATOM 2398 C CA . THR A 1 309 ? -18.618 -16.236 19.708 1.00 93.44 309 THR A CA 1
ATOM 2399 C C . THR A 1 309 ? -18.114 -17.184 18.624 1.00 93.44 309 THR A C 1
ATOM 2401 O O . THR A 1 309 ? -18.270 -16.913 17.434 1.00 93.44 309 THR A O 1
ATOM 2404 N N . GLU A 1 310 ? -17.538 -18.321 19.009 1.00 91.38 310 GLU A N 1
ATOM 2405 C CA . GLU A 1 310 ? -17.079 -19.337 18.066 1.00 91.38 310 GLU A CA 1
ATOM 2406 C C . GLU A 1 310 ? -18.260 -19.942 17.295 1.00 91.38 310 GLU A C 1
ATOM 2408 O O . GLU A 1 310 ? -18.179 -20.094 16.075 1.00 91.38 310 GLU A O 1
ATOM 2413 N N . LEU A 1 311 ? -19.379 -20.225 17.968 1.00 90.31 311 LEU A N 1
ATOM 2414 C CA . LEU A 1 311 ? -20.605 -20.707 17.330 1.00 90.31 311 LEU A CA 1
ATOM 2415 C C . LEU A 1 311 ? -21.182 -19.677 16.346 1.00 90.31 311 LEU A C 1
ATOM 2417 O O . LEU A 1 311 ? -21.570 -20.031 15.228 1.00 90.31 311 LEU A O 1
ATOM 2421 N N . ALA A 1 312 ? -21.193 -18.401 16.734 1.00 89.31 312 ALA A N 1
ATOM 2422 C CA . ALA A 1 312 ? -21.603 -17.279 15.900 1.00 89.31 312 ALA A CA 1
ATOM 2423 C C . ALA A 1 312 ? -20.756 -17.164 14.626 1.00 89.31 312 ALA A C 1
ATOM 2425 O O . ALA A 1 312 ? -21.299 -17.079 13.522 1.00 89.31 312 ALA A O 1
ATOM 2426 N N . LEU A 1 313 ? -19.429 -17.205 14.767 1.00 90.19 313 LEU A N 1
ATOM 2427 C CA . LEU A 1 313 ? -18.487 -17.128 13.650 1.00 90.19 313 LEU A CA 1
ATOM 2428 C C . LEU A 1 313 ? -18.587 -18.355 12.739 1.00 90.19 313 LEU A C 1
ATOM 2430 O O . LEU A 1 313 ? -18.635 -18.198 11.520 1.00 90.19 313 LEU A O 1
ATOM 2434 N N . ARG A 1 314 ? -18.699 -19.569 13.296 1.00 87.56 314 ARG A N 1
ATOM 2435 C CA . ARG A 1 314 ? -18.951 -20.792 12.511 1.00 87.56 314 ARG A CA 1
ATOM 2436 C C . ARG A 1 314 ? -20.239 -20.671 11.711 1.00 87.56 314 ARG A C 1
ATOM 2438 O O . ARG A 1 314 ? -20.235 -20.922 10.514 1.00 87.56 314 ARG A O 1
ATOM 2445 N N . SER A 1 315 ? -21.322 -20.227 12.343 1.00 86.19 315 SER A N 1
ATOM 2446 C CA . SER A 1 315 ? -22.618 -20.041 11.678 1.00 86.19 315 SER A CA 1
ATOM 2447 C C . SER A 1 315 ? -22.567 -18.981 10.575 1.00 86.19 315 SER A C 1
ATOM 2449 O O . SER A 1 315 ? -23.281 -19.096 9.576 1.00 86.19 315 SER A O 1
ATOM 2451 N N . TYR A 1 316 ? -21.740 -17.950 10.756 1.00 84.44 316 TYR A N 1
ATOM 2452 C CA . TYR A 1 316 ? -21.510 -16.891 9.779 1.00 84.44 316 TYR A CA 1
ATOM 2453 C C . TYR A 1 316 ? -20.719 -17.384 8.563 1.00 84.44 316 TYR A C 1
ATOM 2455 O O . TYR A 1 316 ? -21.151 -17.164 7.433 1.00 84.44 316 TYR A O 1
ATOM 2463 N N . PHE A 1 317 ? -19.598 -18.077 8.784 1.00 82.69 317 PHE A N 1
ATOM 2464 C CA . PHE A 1 317 ? -18.700 -18.512 7.711 1.00 82.69 317 PHE A CA 1
ATOM 2465 C C . PHE A 1 317 ? -19.135 -19.810 7.018 1.00 82.69 317 PHE A C 1
ATOM 2467 O O . PHE A 1 317 ? -18.941 -19.935 5.813 1.00 82.69 317 PHE A O 1
ATOM 2474 N N . LEU A 1 318 ? -19.726 -20.763 7.747 1.00 80.00 318 LEU A N 1
ATOM 2475 C CA . LEU A 1 318 ? -20.155 -22.063 7.207 1.00 80.00 318 LEU A CA 1
ATOM 2476 C C . LEU A 1 318 ? -21.597 -22.058 6.693 1.00 80.00 318 LEU A C 1
ATOM 2478 O O . LEU A 1 318 ? -22.010 -22.987 6.001 1.00 80.00 318 LEU A O 1
ATOM 2482 N N . GLY A 1 319 ? -22.391 -21.036 7.023 1.00 75.94 319 GLY A N 1
ATOM 2483 C CA . GLY A 1 319 ? -23.717 -20.888 6.434 1.00 75.94 319 GLY A CA 1
ATOM 2484 C C . GLY A 1 319 ? -23.612 -20.742 4.913 1.00 75.94 319 GLY A C 1
ATOM 2485 O O . GLY A 1 319 ? -22.760 -19.999 4.433 1.00 75.94 319 GLY A O 1
ATOM 2486 N N . ALA A 1 320 ? -24.522 -21.378 4.161 1.00 52.16 320 ALA A N 1
ATOM 2487 C CA . ALA A 1 320 ? -24.588 -21.400 2.684 1.00 52.16 320 ALA A CA 1
ATOM 2488 C C . ALA A 1 320 ? -24.605 -20.016 1.980 1.00 52.16 320 ALA A C 1
ATOM 2490 O O . ALA A 1 320 ? -24.672 -19.922 0.760 1.00 52.16 320 ALA A O 1
ATOM 2491 N N . THR A 1 321 ? -24.548 -18.925 2.742 1.00 53.06 321 THR A N 1
ATOM 2492 C CA . THR A 1 321 ? -24.562 -17.529 2.305 1.00 53.06 321 THR A CA 1
ATOM 2493 C C . THR A 1 321 ? -23.261 -16.775 2.609 1.00 53.06 321 THR A C 1
ATOM 2495 O O . THR A 1 321 ? -23.249 -15.553 2.477 1.00 53.06 321 THR A O 1
ATOM 2498 N N . GLY A 1 322 ? -22.182 -17.452 3.026 1.00 47.03 322 GLY A N 1
ATOM 2499 C CA . GLY A 1 322 ? -20.915 -16.832 3.457 1.00 47.03 322 GLY A CA 1
ATOM 2500 C C . GLY A 1 322 ? -20.240 -15.902 2.434 1.00 47.03 322 GLY A C 1
ATOM 2501 O O . GLY A 1 322 ? -19.446 -15.049 2.818 1.00 47.03 322 GLY A O 1
ATOM 2502 N N . ALA A 1 323 ? -20.605 -15.984 1.150 1.00 48.66 323 ALA A N 1
ATOM 2503 C CA . ALA A 1 323 ? -20.121 -15.074 0.106 1.00 48.66 323 ALA A CA 1
ATOM 2504 C C . ALA A 1 323 ? -20.918 -13.754 -0.007 1.00 48.66 323 ALA A C 1
ATOM 2506 O O . ALA A 1 323 ? -20.472 -12.810 -0.650 1.00 48.66 323 ALA A O 1
ATOM 2507 N N . GLY A 1 324 ? -22.103 -13.663 0.603 1.00 49.50 324 GLY A N 1
ATOM 2508 C CA . GLY A 1 324 ? -23.079 -12.605 0.337 1.00 49.50 324 GLY A CA 1
ATOM 2509 C C . GLY A 1 324 ? -23.171 -11.513 1.400 1.00 49.50 324 GLY A C 1
ATOM 2510 O O . GLY A 1 324 ? -24.286 -11.189 1.780 1.00 49.50 324 GLY A O 1
ATOM 2511 N N . GLY A 1 325 ? -22.059 -10.992 1.932 1.00 54.25 325 GLY A N 1
ATOM 2512 C CA . GLY A 1 325 ? -21.992 -9.693 2.638 1.00 54.25 325 GLY A CA 1
ATOM 2513 C C . GLY A 1 325 ? -22.989 -9.395 3.779 1.00 54.25 325 GLY A C 1
ATOM 2514 O O . GLY A 1 325 ? -23.152 -8.228 4.134 1.00 54.25 325 GLY A O 1
ATOM 2515 N N . ARG A 1 326 ? -23.683 -10.388 4.352 1.00 58.81 326 ARG A N 1
ATOM 2516 C CA . ARG A 1 326 ? -24.752 -10.144 5.339 1.00 58.81 326 ARG A CA 1
ATOM 2517 C C . ARG A 1 326 ? -24.191 -9.775 6.709 1.00 58.81 326 ARG A C 1
ATOM 2519 O O . ARG A 1 326 ? -23.074 -10.125 7.068 1.00 58.81 326 ARG A O 1
ATOM 2526 N N . ALA A 1 327 ? -25.012 -9.098 7.500 1.00 60.28 327 ALA A N 1
ATOM 2527 C CA . ALA A 1 327 ? -24.664 -8.627 8.831 1.00 60.28 327 ALA A CA 1
ATOM 2528 C C . ALA A 1 327 ? -24.888 -9.712 9.912 1.00 60.28 327 ALA A C 1
ATOM 2530 O O . ALA A 1 327 ? -25.965 -10.309 9.969 1.00 60.28 327 ALA A O 1
ATOM 2531 N N . LEU A 1 328 ? -23.912 -9.928 10.808 1.00 61.59 328 LEU A N 1
ATOM 2532 C CA . LEU A 1 328 ? -23.924 -10.987 11.840 1.00 61.59 328 LEU A CA 1
ATOM 2533 C C . LEU A 1 328 ? -25.132 -10.897 12.804 1.00 61.59 328 LEU A C 1
ATOM 2535 O O . LEU A 1 328 ? -25.711 -11.908 13.203 1.00 61.59 328 LEU A O 1
ATOM 2539 N N . GLY A 1 329 ? -25.557 -9.680 13.146 1.00 57.88 329 GLY A N 1
ATOM 2540 C CA . GLY A 1 329 ? -26.547 -9.429 14.196 1.00 57.88 329 GLY A CA 1
ATOM 2541 C C . GLY A 1 329 ? -27.956 -9.968 13.943 1.00 57.88 329 GLY A C 1
ATOM 2542 O O . GLY A 1 329 ? -28.668 -10.180 14.917 1.00 57.88 329 GLY A O 1
ATOM 2543 N N . ARG A 1 330 ? -28.355 -10.280 12.696 1.00 61.25 330 ARG A N 1
ATOM 2544 C CA . ARG A 1 330 ? -29.679 -10.891 12.432 1.00 61.25 330 ARG A CA 1
ATOM 2545 C C . ARG A 1 330 ? -29.854 -12.265 13.087 1.00 61.25 330 ARG A C 1
ATOM 2547 O O . ARG A 1 330 ? -30.986 -12.685 13.281 1.00 61.25 330 ARG A O 1
ATOM 2554 N N . ARG A 1 331 ? -28.759 -12.981 13.370 1.00 60.25 331 ARG A N 1
ATOM 2555 C CA . ARG A 1 331 ? -28.806 -14.340 13.939 1.00 60.25 331 ARG A CA 1
ATOM 2556 C C . ARG A 1 331 ? -28.517 -14.398 15.438 1.00 60.25 331 ARG A C 1
ATOM 2558 O O . ARG A 1 331 ? -28.790 -15.423 16.045 1.00 60.25 331 ARG A O 1
ATOM 2565 N N . LEU A 1 332 ? -27.938 -13.343 16.016 1.00 55.81 332 LEU A N 1
ATOM 2566 C CA . LEU A 1 332 ? -27.384 -13.380 17.379 1.00 55.81 332 LEU A CA 1
ATOM 2567 C C . LEU A 1 332 ? -28.102 -12.489 18.377 1.00 55.81 332 LEU A C 1
ATOM 2569 O O . LEU A 1 332 ? -27.989 -12.723 19.578 1.00 55.81 332 LEU A O 1
ATOM 2573 N N . VAL A 1 333 ? -28.808 -11.468 17.899 1.00 57.00 333 VAL A N 1
ATOM 2574 C CA . VAL A 1 333 ? -29.711 -10.700 18.745 1.00 57.00 333 VAL A CA 1
ATOM 2575 C C . VAL A 1 333 ? -31.059 -11.403 18.630 1.00 57.00 333 VAL A C 1
ATOM 2577 O O . VAL A 1 333 ? -31.625 -11.391 17.533 1.00 57.00 333 VAL A O 1
ATOM 2580 N N . PRO A 1 334 ? -31.557 -12.065 19.693 1.00 50.41 334 PRO A N 1
ATOM 2581 C CA . PRO A 1 334 ? -32.925 -12.555 19.698 1.00 50.41 334 PRO A CA 1
ATOM 2582 C C . PRO A 1 334 ? -33.809 -11.374 19.313 1.00 50.41 334 PRO A C 1
ATOM 2584 O O . PRO A 1 334 ? -33.725 -10.321 19.950 1.00 50.41 334 PRO A O 1
ATOM 2587 N N . GLN A 1 335 ? -34.595 -11.501 18.241 1.00 49.66 335 GLN A N 1
ATOM 2588 C CA . GLN A 1 335 ? -35.668 -10.540 18.029 1.00 49.66 335 GLN A CA 1
ATOM 2589 C C . GLN A 1 335 ? -36.516 -10.635 19.289 1.00 49.66 335 GLN A C 1
ATOM 2591 O O . GLN A 1 335 ? -37.034 -11.712 19.585 1.00 49.66 335 GLN A O 1
ATOM 2596 N N . ALA A 1 336 ? -36.551 -9.558 20.079 1.00 48.22 336 ALA A N 1
ATOM 2597 C CA . ALA A 1 336 ? -37.481 -9.469 21.187 1.00 48.22 336 ALA A CA 1
ATOM 2598 C C . ALA A 1 336 ? -38.840 -9.839 20.597 1.00 48.22 336 ALA A C 1
ATOM 2600 O O . ALA A 1 336 ? -39.260 -9.213 19.619 1.00 48.22 336 ALA A O 1
ATOM 2601 N N . ALA A 1 337 ? -39.426 -10.934 21.085 1.00 40.62 337 ALA A N 1
ATOM 2602 C CA . ALA A 1 337 ? -40.729 -11.374 20.628 1.00 40.62 337 ALA A CA 1
ATOM 2603 C C . ALA A 1 337 ? -41.641 -10.153 20.729 1.00 40.62 337 ALA A C 1
ATOM 2605 O O . ALA A 1 337 ? -41.741 -9.563 21.805 1.00 40.62 337 ALA A O 1
ATOM 2606 N N . ALA A 1 338 ? -42.172 -9.707 19.590 1.00 39.00 338 ALA A N 1
ATOM 2607 C CA . ALA A 1 338 ? -43.101 -8.596 19.557 1.00 39.00 338 ALA A CA 1
ATOM 2608 C C . ALA A 1 338 ? -44.298 -9.008 20.422 1.00 39.00 338 ALA A C 1
ATOM 2610 O O . ALA A 1 338 ? -45.050 -9.902 20.034 1.00 39.00 338 ALA A O 1
ATOM 2611 N N . ALA A 1 339 ? -44.361 -8.446 21.629 1.00 37.75 339 ALA A N 1
ATOM 2612 C CA . ALA A 1 339 ? -45.499 -8.540 22.528 1.00 37.75 339 ALA A CA 1
ATOM 2613 C C . ALA A 1 339 ? -46.537 -7.493 22.128 1.00 37.75 339 ALA A C 1
ATOM 2615 O O . ALA A 1 339 ? -46.111 -6.366 21.771 1.00 37.75 339 ALA A O 1
#

Foldseek 3Di:
DVLLVQLVVDLAGEAEDQDPVVVVLVVCLLVVNDDPLVPDDPSVVVVSSSVSNVPHDRNSYHYDHQHPPDDPVPDPDPVNVVSHVVNVVVVVVVVVVVVPDDPVVVVVVVVVVVVVVVVVVVVVVVVVVVVVVVVCVVPVPPPPPDPPDPDDPPVPVPPDQDPWQAQDDDDPVLQVVDLQHNVVLVLLNVQVRQKTFDGLPDQAFDFLLLVQLLSCQVQVWAAWAFPCPDPPDPTRTDTDHPPDPDDDDWAFSVRRSVSSVVSVVSSCVRRVGDDQAWDQFGPNCVVLVDDDRGTGHRGDIDHVVSVVSSVLSNCCCVPPCVVPRGHSSVVRNPPPPPD